Protein AF-A0A1J5PBY4-F1 (afdb_monomer_lite)

Secondary structure (DSSP, 8-state):
-HHHHHHHHHHT--EEEEEEEETHHHHHHTSTT-EEEETTTTEEEE--HHHHHHHHHHHHHHHHHHHHHHHTT-SS-EEEEEEEE-HHHHHHHHS-TTPEEEEE----SSTT-SSPP-EEEEE-SSTTS-EEEEEE---GGGTTHHHHSS--S---B-----TTTTTTEEEEE-BTT-EEEEE-SSTTS-EEEEEE-PPP-TTPPEEEEEETTEEEEEE---EEEEEE-TTS-EEEEETTTTEEEEE---HHHHHHTT--

Radius of gyration: 20.12 Å; chains: 1; bounding box: 54×49×44 Å

Foldseek 3Di:
DLVQLVVCQVVVHEAEAEAEDACVVVVLLPPPPRWDADPVPPGTHRDDNVVVVVVSVVVLVVVVVVVCVSNVPRPHHYYYDYHYDHPLVVCPVVPDLADKDKDFDAFDDKLCPDPATWIWIWGCNPSVDIDTLDIDADDCVVPVRSVQIDTFHWAEWAPDCQLLPHLAWIWTFGFLQAIWIWGCVPVNDIDTPDGDGQDFDPQFAWHWDADPNDTDIHRGWTFHDWYADNVQWIWTQTPRRSGIDIDHDDDPSCVSSVHD

Structure (mmCIF, N/CA/C/O backbone):
data_AF-A0A1J5PBY4-F1
#
_entry.id   AF-A0A1J5PBY4-F1
#
loop_
_atom_site.group_PDB
_atom_site.id
_atom_site.type_symbol
_atom_site.label_atom_id
_atom_site.label_alt_id
_atom_site.label_comp_id
_atom_site.label_asym_id
_atom_site.label_entity_id
_atom_site.label_seq_id
_atom_site.pdbx_PDB_ins_code
_atom_site.Cartn_x
_atom_site.Cartn_y
_atom_site.Cartn_z
_atom_site.occupancy
_atom_site.B_iso_or_equiv
_atom_site.auth_seq_id
_atom_site.auth_comp_id
_atom_site.auth_asym_id
_atom_site.auth_atom_id
_atom_site.pdbx_PDB_model_num
ATOM 1 N N . MET A 1 1 ? 10.923 8.774 3.698 1.00 63.78 1 MET A N 1
ATOM 2 C CA . MET A 1 1 ? 11.568 9.891 4.432 1.00 63.78 1 MET A CA 1
ATOM 3 C C . MET A 1 1 ? 11.407 11.214 3.706 1.00 63.78 1 MET A C 1
ATOM 5 O O . MET A 1 1 ? 10.668 12.028 4.221 1.00 63.78 1 MET A O 1
ATOM 9 N N . GLN A 1 2 ? 11.992 11.422 2.517 1.00 65.94 2 GLN A N 1
ATOM 10 C CA . GLN A 1 2 ? 11.813 12.679 1.761 1.00 65.94 2 GLN A CA 1
ATOM 11 C C . GLN A 1 2 ? 10.331 13.027 1.528 1.00 65.94 2 GLN A C 1
ATOM 13 O O . GLN A 1 2 ? 9.904 14.132 1.815 1.00 65.94 2 GLN A O 1
ATOM 18 N N . LEU A 1 3 ? 9.535 12.030 1.138 1.00 60.16 3 LEU A N 1
ATOM 19 C CA . LEU A 1 3 ? 8.091 12.175 0.948 1.00 60.16 3 LEU A CA 1
ATOM 20 C C . LEU A 1 3 ? 7.331 12.537 2.233 1.00 60.16 3 LEU A C 1
ATOM 22 O O . LEU A 1 3 ? 6.437 13.368 2.194 1.00 60.16 3 LEU A O 1
ATOM 26 N N . ALA A 1 4 ? 7.701 11.944 3.372 1.00 56.38 4 ALA A N 1
ATOM 27 C CA . ALA A 1 4 ? 7.073 12.253 4.660 1.00 56.38 4 ALA A CA 1
ATOM 28 C C . ALA A 1 4 ? 7.372 13.697 5.094 1.00 56.38 4 ALA A C 1
ATOM 30 O O . ALA A 1 4 ? 6.507 14.376 5.630 1.00 56.38 4 ALA A O 1
ATOM 31 N N . VAL A 1 5 ? 8.583 14.180 4.798 1.00 69.88 5 VAL A N 1
ATOM 32 C CA . VAL A 1 5 ? 8.987 15.575 5.010 1.00 69.88 5 VAL A CA 1
ATOM 33 C C . VAL A 1 5 ? 8.206 16.517 4.097 1.00 69.88 5 VAL A C 1
ATOM 35 O O . VAL A 1 5 ? 7.654 17.497 4.572 1.00 69.88 5 VAL A O 1
ATOM 38 N N . GLU A 1 6 ? 8.128 16.225 2.799 1.00 66.94 6 GLU A N 1
ATOM 39 C CA . GLU A 1 6 ? 7.388 17.058 1.840 1.00 66.94 6 GLU A CA 1
ATOM 40 C C . GLU A 1 6 ? 5.891 17.126 2.177 1.00 66.94 6 GLU A C 1
ATOM 42 O O . GLU A 1 6 ? 5.277 18.184 2.057 1.00 66.94 6 GLU A O 1
ATOM 47 N N . LEU A 1 7 ? 5.313 16.022 2.653 1.00 61.66 7 LEU A N 1
ATOM 48 C CA . LEU A 1 7 ? 3.921 15.975 3.091 1.00 61.66 7 LEU A CA 1
ATOM 49 C C . LEU A 1 7 ? 3.697 16.774 4.382 1.00 61.66 7 LEU A C 1
ATOM 51 O O . LEU A 1 7 ? 2.738 17.537 4.460 1.00 61.66 7 LEU A O 1
ATOM 55 N N . ALA A 1 8 ? 4.582 16.631 5.373 1.00 64.62 8 ALA A N 1
ATOM 56 C CA . ALA A 1 8 ? 4.510 17.400 6.614 1.00 64.62 8 ALA A CA 1
ATOM 57 C C . ALA A 1 8 ? 4.639 18.912 6.358 1.00 64.62 8 ALA A C 1
ATOM 59 O O . ALA A 1 8 ? 3.909 19.693 6.964 1.00 64.62 8 ALA A O 1
ATOM 60 N N . ASP A 1 9 ? 5.490 19.322 5.413 1.00 73.94 9 ASP A N 1
ATOM 61 C CA . ASP A 1 9 ? 5.648 20.728 5.020 1.00 73.94 9 ASP A CA 1
ATOM 62 C C . ASP A 1 9 ? 4.388 21.265 4.325 1.00 73.94 9 ASP A C 1
ATOM 64 O O . ASP A 1 9 ? 3.869 22.319 4.695 1.00 73.94 9 ASP A O 1
ATOM 68 N N . LEU A 1 10 ? 3.838 20.496 3.375 1.00 67.75 10 LEU A N 1
ATOM 69 C CA . LEU A 1 10 ? 2.615 20.845 2.646 1.00 67.75 10 LEU A CA 1
ATOM 70 C C . LEU A 1 10 ? 1.393 20.983 3.567 1.00 67.75 10 LEU A C 1
ATOM 72 O O . LEU A 1 10 ? 0.514 21.805 3.309 1.00 67.75 10 LEU A O 1
ATOM 76 N N . LEU A 1 11 ? 1.320 20.158 4.612 1.00 66.56 11 LEU A N 1
ATOM 77 C CA . LEU A 1 11 ? 0.198 20.116 5.551 1.00 66.56 11 LEU A CA 1
ATOM 78 C C . LEU A 1 11 ? 0.433 20.941 6.825 1.00 66.56 11 LEU A C 1
ATOM 80 O O . LEU A 1 11 ? -0.469 21.021 7.655 1.00 66.56 11 LEU A O 1
ATOM 84 N N . HIS A 1 12 ? 1.608 21.560 6.976 1.00 75.81 12 HIS A N 1
ATOM 85 C CA . HIS A 1 12 ? 2.021 22.291 8.177 1.00 75.81 12 HIS A CA 1
ATOM 86 C C . HIS A 1 12 ? 1.923 21.455 9.470 1.00 75.81 12 HIS A C 1
ATOM 88 O O . HIS A 1 12 ? 1.396 21.917 10.482 1.00 75.81 12 HIS A O 1
ATOM 94 N N . LEU A 1 13 ? 2.444 20.224 9.437 1.00 64.38 13 LEU A N 1
ATOM 95 C CA . LEU A 1 13 ? 2.450 19.276 10.560 1.00 64.38 13 LEU A CA 1
ATOM 96 C C . LEU A 1 13 ? 3.861 19.066 11.126 1.00 64.38 13 LEU A C 1
ATOM 98 O O . LEU A 1 13 ? 4.847 19.164 10.395 1.00 64.38 13 LEU A O 1
ATOM 102 N N . ASP A 1 14 ? 3.958 18.727 12.412 1.00 65.81 14 ASP A N 1
ATOM 103 C CA . ASP A 1 14 ? 5.205 18.235 13.008 1.00 65.81 14 ASP A CA 1
ATOM 104 C C . ASP A 1 14 ? 5.491 16.797 12.539 1.00 65.81 14 ASP A C 1
ATOM 106 O O . ASP A 1 14 ? 4.570 15.996 12.365 1.00 65.81 14 ASP A O 1
ATOM 110 N N . LEU A 1 15 ? 6.767 16.446 12.346 1.00 62.31 15 LEU A N 1
ATOM 111 C CA . LEU A 1 15 ? 7.164 15.124 11.847 1.00 62.31 15 LEU A CA 1
ATOM 112 C C . LEU A 1 15 ? 7.877 14.290 12.921 1.00 62.31 15 LEU A C 1
ATOM 114 O O . LEU A 1 15 ? 9.000 14.606 13.317 1.00 62.31 15 LEU A O 1
ATOM 118 N N . LEU A 1 16 ? 7.272 13.170 13.323 1.00 76.06 16 LEU A N 1
ATOM 119 C CA . LEU A 1 16 ? 7.892 12.170 14.196 1.00 76.06 16 LEU A CA 1
ATOM 120 C C . LEU A 1 16 ? 8.447 11.002 13.369 1.00 76.06 16 LEU A C 1
ATOM 122 O O . LEU A 1 16 ? 7.715 10.332 12.647 1.00 76.06 16 LEU A O 1
ATOM 126 N N . GLY A 1 17 ? 9.746 10.741 13.483 1.00 73.81 17 GLY A N 1
ATOM 127 C CA . GLY A 1 17 ? 10.376 9.525 12.982 1.00 73.81 17 GLY A CA 1
ATOM 128 C C . GLY A 1 17 ? 10.534 8.509 14.106 1.00 73.81 17 GLY A C 1
ATOM 129 O O . GLY A 1 17 ? 11.157 8.817 15.116 1.00 73.81 17 GLY A O 1
ATOM 130 N N . LEU A 1 18 ? 10.015 7.297 13.925 1.00 73.94 18 LEU A N 1
ATOM 131 C CA . LEU A 1 18 ? 10.150 6.215 14.899 1.00 73.94 18 LEU A CA 1
ATOM 132 C C . LEU A 1 18 ? 10.978 5.073 14.305 1.00 73.94 18 LEU A C 1
ATOM 134 O O . LEU A 1 18 ? 10.654 4.554 13.237 1.00 73.94 18 LEU A O 1
ATOM 138 N N . PHE A 1 19 ? 12.040 4.669 14.999 1.00 74.56 19 PHE A N 1
ATOM 139 C CA . PHE A 1 19 ? 12.781 3.446 14.700 1.00 74.56 19 PHE A CA 1
ATOM 140 C C . PHE A 1 19 ? 12.508 2.409 15.785 1.00 74.56 19 PHE A C 1
ATOM 142 O O . PHE A 1 19 ? 12.820 2.627 16.956 1.00 74.56 19 PHE A O 1
ATOM 149 N N . LEU A 1 20 ? 11.917 1.286 15.384 1.00 70.94 20 LEU A N 1
ATOM 150 C CA . LEU A 1 20 ? 11.592 0.177 16.271 1.00 70.94 20 LEU A CA 1
ATOM 151 C C . LEU A 1 20 ? 12.697 -0.879 16.197 1.00 70.94 20 LEU A C 1
ATOM 153 O O . LEU A 1 20 ? 12.907 -1.500 15.157 1.00 70.94 20 LEU A O 1
ATOM 157 N N . GLU A 1 21 ? 13.405 -1.076 17.307 1.00 71.69 21 GLU A N 1
ATOM 158 C CA . GLU A 1 21 ? 14.335 -2.194 17.477 1.00 71.69 21 GLU A CA 1
ATOM 159 C C . GLU A 1 21 ? 13.537 -3.412 17.958 1.00 71.69 21 GLU A C 1
ATOM 161 O O . GLU A 1 21 ? 13.163 -3.491 19.134 1.00 71.69 21 GLU A O 1
ATOM 166 N N . ASP A 1 22 ? 13.257 -4.345 17.044 1.00 66.69 22 ASP A N 1
ATOM 167 C CA . ASP A 1 22 ? 12.561 -5.591 17.370 1.00 66.69 22 ASP A CA 1
ATOM 168 C C . ASP A 1 22 ? 13.463 -6.515 18.196 1.00 66.69 22 ASP A C 1
ATOM 170 O O . ASP A 1 22 ? 14.446 -7.081 17.707 1.00 66.69 22 ASP A O 1
ATOM 174 N N . THR A 1 23 ? 13.107 -6.710 19.466 1.00 68.56 23 THR A N 1
ATOM 175 C CA . THR A 1 23 ? 13.854 -7.626 20.333 1.00 68.56 23 THR A CA 1
ATOM 176 C C . THR A 1 23 ? 13.610 -9.095 20.003 1.00 68.56 23 THR A C 1
ATOM 178 O O . THR A 1 23 ? 14.365 -9.925 20.497 1.00 68.56 23 THR A O 1
ATOM 181 N N . SER A 1 24 ? 12.645 -9.445 19.141 1.00 67.00 24 SER A N 1
ATOM 182 C CA . SER A 1 24 ? 12.381 -10.845 18.767 1.00 67.00 24 SER A CA 1
ATOM 183 C C . SER A 1 24 ? 13.602 -11.509 18.128 1.00 67.00 24 SER A C 1
ATOM 185 O O . SER A 1 24 ? 13.823 -12.704 18.312 1.00 67.00 24 SER A O 1
ATOM 187 N N . LEU A 1 25 ? 14.446 -10.745 17.421 1.00 66.56 25 LEU A N 1
ATOM 188 C CA . LEU A 1 25 ? 15.695 -11.269 16.862 1.00 66.56 25 LEU A CA 1
ATOM 189 C C . LEU A 1 25 ? 16.750 -11.548 17.946 1.00 66.56 25 LEU A C 1
ATOM 191 O O . LEU A 1 25 ? 17.500 -12.517 17.841 1.00 66.56 25 LEU A O 1
ATOM 195 N N . ARG A 1 26 ? 16.782 -10.734 19.012 1.00 67.44 26 ARG A N 1
ATOM 196 C CA . ARG A 1 26 ? 17.589 -11.011 20.212 1.00 67.44 26 ARG A CA 1
ATOM 197 C C . ARG A 1 26 ? 17.055 -12.222 20.971 1.00 67.44 26 ARG A C 1
ATOM 199 O O . ARG A 1 26 ? 17.842 -13.068 21.381 1.00 67.44 26 ARG A O 1
ATOM 206 N N . ASP A 1 27 ? 15.739 -12.335 21.113 1.00 68.81 27 ASP A N 1
ATOM 207 C CA . ASP A 1 27 ? 15.105 -13.484 21.760 1.00 68.81 27 ASP A CA 1
ATOM 208 C C . ASP A 1 27 ? 15.412 -14.766 20.975 1.00 68.81 27 ASP A C 1
ATOM 210 O O . ASP A 1 27 ? 15.857 -15.753 21.557 1.00 68.81 27 ASP A O 1
ATOM 214 N N . LEU A 1 28 ? 15.309 -14.731 19.642 1.00 64.12 28 LEU A N 1
ATOM 215 C CA . LEU A 1 28 ? 15.706 -15.823 18.753 1.00 64.12 28 LEU A CA 1
ATOM 216 C C . LEU A 1 28 ? 17.193 -16.173 18.902 1.00 64.12 28 LEU A C 1
ATOM 218 O O . LEU A 1 28 ? 17.540 -17.350 18.941 1.00 64.12 28 LEU A O 1
ATOM 222 N N . ALA A 1 29 ? 18.072 -15.177 18.998 1.00 64.94 29 ALA A N 1
ATOM 223 C CA . ALA A 1 29 ? 19.507 -15.371 19.200 1.00 64.94 29 ALA A CA 1
ATOM 224 C C . ALA A 1 29 ? 19.860 -15.931 20.592 1.00 64.94 29 ALA A C 1
ATOM 226 O O . ALA A 1 29 ? 20.882 -16.595 20.742 1.00 64.94 29 ALA A O 1
ATOM 227 N N . SER A 1 30 ? 18.999 -15.732 21.595 1.00 65.56 30 SER A N 1
ATOM 228 C CA . SER A 1 30 ? 19.157 -16.319 22.934 1.00 65.56 30 SER A CA 1
ATOM 229 C C . SER A 1 30 ? 18.828 -17.820 22.996 1.00 65.56 30 SER A C 1
ATOM 231 O O . SER A 1 30 ? 19.165 -18.494 23.973 1.00 65.56 30 SER A O 1
ATOM 233 N N . ILE A 1 31 ? 18.194 -18.373 21.954 1.00 72.69 31 ILE A N 1
ATOM 234 C CA . ILE A 1 31 ? 17.843 -19.793 21.885 1.00 72.69 31 ILE A CA 1
ATOM 235 C C . ILE A 1 31 ? 19.103 -20.616 21.544 1.00 72.69 31 ILE A C 1
ATOM 237 O O . ILE A 1 31 ? 19.690 -20.401 20.482 1.00 72.69 31 ILE A O 1
ATOM 241 N N . PRO A 1 32 ? 19.491 -21.628 22.354 1.00 59.91 32 PRO A N 1
ATOM 242 C CA . PRO A 1 32 ? 20.783 -22.325 22.232 1.00 59.91 32 PRO A CA 1
ATOM 243 C C . PRO A 1 32 ? 21.089 -22.983 20.875 1.00 59.91 32 PRO A C 1
ATOM 245 O O . PRO A 1 32 ? 22.240 -23.299 20.581 1.00 59.91 32 PRO A O 1
ATOM 248 N N . PHE A 1 33 ? 20.065 -23.245 20.063 1.00 71.25 33 PHE A N 1
ATOM 249 C CA . PHE A 1 33 ? 20.184 -23.894 18.754 1.00 71.25 33 PHE A CA 1
ATOM 250 C C . PHE A 1 33 ? 19.904 -22.956 17.573 1.00 71.25 33 PHE A C 1
ATOM 252 O O . PHE A 1 33 ? 19.964 -23.404 16.428 1.00 71.25 33 PHE A O 1
ATOM 259 N N . SER A 1 34 ? 19.617 -21.676 17.822 1.00 71.00 34 SER A N 1
ATOM 260 C CA . SER A 1 34 ? 19.412 -20.700 16.756 1.00 71.00 34 SER A CA 1
ATOM 261 C C . SER A 1 34 ? 20.729 -20.365 16.061 1.00 71.00 34 SER A C 1
ATOM 263 O O . SER A 1 34 ? 21.757 -20.131 16.704 1.00 71.00 34 SER A O 1
ATOM 265 N N . ARG A 1 35 ? 20.713 -20.390 14.727 1.00 71.00 35 ARG A N 1
ATOM 266 C CA . ARG A 1 35 ? 21.886 -20.144 13.889 1.00 71.00 35 ARG A CA 1
ATOM 267 C C . ARG A 1 35 ? 21.501 -19.338 12.661 1.00 71.00 35 ARG A C 1
ATOM 269 O O . ARG A 1 35 ? 20.471 -19.592 12.044 1.00 71.00 35 ARG A O 1
ATOM 276 N N . GLU A 1 36 ? 22.362 -18.410 12.276 1.00 70.50 36 GLU A N 1
ATOM 277 C CA . GLU A 1 36 ? 22.270 -17.701 11.003 1.00 70.50 36 GLU A CA 1
ATOM 278 C C . GLU A 1 36 ? 23.042 -18.468 9.922 1.00 70.50 36 GLU A C 1
ATOM 280 O O . GLU A 1 36 ? 24.120 -19.009 10.174 1.00 70.50 36 GLU A O 1
ATOM 285 N N . PHE A 1 37 ? 22.515 -18.521 8.700 1.00 63.97 37 PHE A N 1
ATOM 286 C CA . PHE A 1 37 ? 23.246 -19.072 7.560 1.00 63.97 37 PHE A CA 1
ATOM 287 C C . PHE A 1 37 ? 23.857 -17.937 6.740 1.00 63.97 37 PHE A C 1
ATOM 289 O O . PHE A 1 37 ? 23.139 -17.149 6.125 1.00 63.97 37 PHE A O 1
ATOM 296 N N . ARG A 1 38 ? 25.190 -17.864 6.695 1.00 67.19 38 ARG A N 1
ATOM 297 C CA . ARG A 1 38 ? 25.913 -16.856 5.908 1.00 67.19 38 ARG A CA 1
ATOM 298 C C . ARG A 1 38 ? 26.427 -17.483 4.618 1.00 67.19 38 ARG A C 1
ATOM 300 O O . ARG A 1 38 ? 27.442 -18.182 4.622 1.00 67.19 38 ARG A O 1
ATOM 307 N N . SER A 1 39 ? 25.752 -17.189 3.505 1.00 47.66 39 SER A N 1
ATOM 308 C CA . SER A 1 39 ? 26.075 -17.735 2.175 1.00 47.66 39 SER A CA 1
ATOM 309 C C . SER A 1 39 ? 27.497 -17.403 1.704 1.00 47.66 39 SER A C 1
ATOM 311 O O . SER A 1 39 ? 28.133 -18.221 1.049 1.00 47.66 39 SER A O 1
ATOM 313 N N . LEU A 1 40 ? 28.022 -16.236 2.086 1.00 64.44 40 LEU A N 1
ATOM 314 C CA . LEU A 1 40 ? 29.378 -15.781 1.750 1.00 64.44 40 LEU A CA 1
ATOM 315 C C . LEU A 1 40 ? 30.416 -16.076 2.849 1.00 64.44 40 LEU A C 1
ATOM 317 O O . LEU A 1 40 ? 31.605 -15.860 2.639 1.00 64.44 40 LEU A O 1
ATOM 321 N N . GLY A 1 41 ? 29.976 -16.557 4.017 1.00 58.16 41 GLY A N 1
ATOM 322 C CA . GLY A 1 41 ? 30.792 -16.716 5.228 1.00 58.16 41 GLY A CA 1
ATOM 323 C C . GLY A 1 41 ? 30.999 -18.165 5.674 1.00 58.16 41 GLY A C 1
ATOM 324 O O . GLY A 1 41 ? 31.413 -18.392 6.806 1.00 58.16 41 GLY A O 1
ATOM 325 N N . GLY A 1 42 ? 30.682 -19.150 4.830 1.00 55.22 42 GLY A N 1
ATOM 326 C CA . GLY A 1 42 ? 31.030 -20.552 5.084 1.00 55.22 42 GLY A CA 1
ATOM 327 C C . GLY A 1 42 ? 30.052 -21.355 5.949 1.00 55.22 42 GLY A C 1
ATOM 328 O O . GLY A 1 42 ? 30.475 -22.332 6.560 1.00 55.22 42 GLY A O 1
ATOM 329 N N . GLY A 1 43 ? 28.760 -21.003 5.988 1.00 71.12 43 GLY A N 1
ATOM 330 C CA . GLY A 1 43 ? 27.717 -21.883 6.539 1.00 71.12 43 GLY A CA 1
ATOM 331 C C . GLY A 1 43 ? 26.975 -21.333 7.758 1.00 71.12 43 GLY A C 1
ATOM 332 O O . GLY A 1 43 ? 26.687 -20.140 7.823 1.00 71.12 43 GLY A O 1
ATOM 333 N N . TRP A 1 44 ? 26.598 -22.226 8.679 1.00 64.88 44 TRP A N 1
ATOM 334 C CA . TRP A 1 44 ? 25.803 -21.914 9.872 1.00 64.88 44 TRP A CA 1
ATOM 335 C C . TRP A 1 44 ? 26.663 -21.337 11.001 1.00 64.88 44 TRP A C 1
ATOM 337 O O . TRP A 1 44 ? 27.580 -22.002 11.481 1.00 64.88 44 TRP A O 1
ATOM 347 N N . HIS A 1 45 ? 26.305 -20.154 11.490 1.00 74.12 45 HIS A N 1
ATOM 348 C CA . HIS A 1 45 ? 26.969 -19.450 12.590 1.00 74.12 45 HIS A CA 1
ATOM 349 C C . HIS A 1 45 ? 26.000 -19.225 13.746 1.00 74.12 45 HIS A C 1
ATOM 351 O O . HIS A 1 45 ? 24.791 -19.162 13.548 1.00 74.12 45 HIS A O 1
ATOM 357 N N . THR A 1 46 ? 26.514 -19.134 14.968 1.00 72.44 46 THR A N 1
ATOM 358 C CA . THR A 1 46 ? 25.714 -18.668 16.109 1.00 72.44 46 THR A CA 1
ATOM 359 C C . THR A 1 46 ? 25.438 -17.181 15.952 1.00 72.44 46 THR A C 1
ATOM 361 O O . THR A 1 46 ? 26.334 -16.440 15.554 1.00 72.44 46 THR A O 1
ATOM 364 N N . ILE A 1 47 ? 24.224 -16.749 16.281 1.00 75.25 47 ILE A N 1
ATOM 365 C CA . ILE A 1 47 ? 23.877 -15.330 16.239 1.00 75.25 47 ILE A CA 1
ATOM 366 C C . ILE A 1 47 ? 24.560 -14.643 17.428 1.00 75.25 47 ILE A C 1
ATOM 368 O O . ILE A 1 47 ? 24.250 -14.940 18.580 1.00 75.25 47 ILE A O 1
ATOM 372 N N . ASP A 1 48 ? 25.517 -13.762 17.147 1.00 78.12 48 ASP A N 1
ATOM 373 C CA . ASP A 1 48 ? 26.218 -12.981 18.166 1.00 78.12 48 ASP A CA 1
ATOM 374 C C . ASP A 1 48 ? 25.334 -11.808 18.613 1.00 78.12 48 ASP A C 1
ATOM 376 O O . ASP A 1 48 ? 25.038 -10.896 17.839 1.00 78.12 48 ASP A O 1
ATOM 380 N N . LEU A 1 49 ? 24.884 -11.859 19.868 1.00 72.25 49 LEU A N 1
ATOM 381 C CA . LEU A 1 49 ? 23.987 -10.867 20.457 1.00 72.25 49 LEU A CA 1
ATOM 382 C C . LEU A 1 49 ? 24.621 -9.480 20.585 1.00 72.25 49 LEU A C 1
ATOM 384 O O . LEU A 1 49 ? 23.912 -8.480 20.433 1.00 72.25 49 LEU A O 1
ATOM 388 N N . ASP A 1 50 ? 25.922 -9.405 20.854 1.00 77.81 50 ASP A N 1
ATOM 389 C CA . ASP A 1 50 ? 26.625 -8.135 21.026 1.00 77.81 50 ASP A CA 1
ATOM 390 C C . ASP A 1 50 ? 26.822 -7.469 19.664 1.00 77.81 50 ASP A C 1
ATOM 392 O O . ASP A 1 50 ? 26.521 -6.282 19.501 1.00 77.81 50 ASP A O 1
ATOM 396 N N . GLN A 1 51 ? 27.217 -8.253 18.656 1.00 79.19 51 GLN A N 1
ATOM 397 C CA . GLN A 1 51 ? 27.320 -7.771 17.280 1.00 79.19 51 GLN A CA 1
ATOM 398 C C . GLN A 1 51 ? 25.957 -7.337 16.734 1.00 79.19 51 GLN A C 1
ATOM 400 O O . GLN A 1 51 ? 25.836 -6.247 16.179 1.00 79.19 51 GLN A O 1
ATOM 405 N N . LEU A 1 52 ? 24.912 -8.141 16.943 1.00 76.69 52 LEU A N 1
ATOM 406 C CA . LEU A 1 52 ? 23.559 -7.819 16.498 1.00 76.69 52 LEU A CA 1
ATOM 407 C C . LEU A 1 52 ? 23.048 -6.514 17.127 1.00 76.69 52 LEU A C 1
ATOM 409 O O . LEU A 1 52 ? 22.467 -5.667 16.452 1.00 76.69 52 LEU A O 1
ATOM 413 N N . SER A 1 53 ? 23.289 -6.339 18.427 1.00 76.50 53 SER A N 1
ATOM 414 C CA . SER A 1 53 ? 22.935 -5.117 19.154 1.00 76.50 53 SER A CA 1
ATOM 415 C C . SER A 1 53 ? 23.667 -3.898 18.603 1.00 76.50 53 SER A C 1
ATOM 417 O O . SER A 1 53 ? 23.063 -2.843 18.410 1.00 76.50 53 SER A O 1
ATOM 419 N N . HIS A 1 54 ? 24.959 -4.051 18.316 1.00 81.12 54 HIS A N 1
ATOM 420 C CA . HIS A 1 54 ? 25.766 -3.002 17.711 1.00 81.12 54 HIS A CA 1
ATOM 421 C C . HIS A 1 54 ? 25.262 -2.625 16.311 1.00 81.12 54 HIS A C 1
ATOM 423 O O . HIS A 1 54 ? 25.142 -1.439 15.994 1.00 81.12 54 HIS A O 1
ATOM 429 N N . ASP A 1 55 ? 24.901 -3.617 15.498 1.00 81.06 55 ASP A N 1
ATOM 430 C CA . ASP A 1 55 ? 24.378 -3.414 14.148 1.00 81.06 55 ASP A CA 1
ATOM 431 C C . ASP A 1 55 ? 23.033 -2.672 14.169 1.00 81.06 55 ASP A C 1
ATOM 433 O O . ASP A 1 55 ? 22.831 -1.745 13.379 1.00 81.06 55 ASP A O 1
ATOM 437 N N . PHE A 1 56 ? 22.143 -2.999 15.114 1.00 77.38 56 PHE A N 1
ATOM 438 C CA . PHE A 1 56 ? 20.895 -2.257 15.317 1.00 77.38 56 PHE A CA 1
ATOM 439 C C . PHE A 1 56 ? 21.137 -0.801 15.720 1.00 77.38 56 PHE A C 1
ATOM 441 O O . PHE A 1 56 ? 20.500 0.099 15.171 1.00 77.38 56 PHE A O 1
ATOM 448 N N . GLU A 1 57 ? 22.084 -0.530 16.622 1.00 81.81 57 GLU A N 1
ATOM 449 C CA . GLU A 1 57 ? 22.428 0.845 17.000 1.00 81.81 57 GLU A CA 1
ATOM 450 C C . GLU A 1 57 ? 23.025 1.640 15.833 1.00 81.81 57 GLU A C 1
ATOM 452 O O . GLU A 1 57 ? 22.691 2.814 15.631 1.00 81.81 57 GLU A O 1
ATOM 457 N N . LEU A 1 58 ? 23.886 1.011 15.030 1.00 84.94 58 LEU A N 1
ATOM 458 C CA . LEU A 1 58 ? 24.434 1.620 13.821 1.00 84.94 58 LEU A CA 1
ATOM 459 C C . LEU A 1 58 ? 23.343 1.899 12.783 1.00 84.94 58 LEU A C 1
ATOM 461 O O . LEU A 1 58 ? 23.353 2.971 12.166 1.00 84.94 58 LEU A O 1
ATOM 465 N N . ALA A 1 59 ? 22.394 0.976 12.610 1.00 82.00 59 ALA A N 1
ATOM 466 C CA . ALA A 1 59 ? 21.248 1.143 11.725 1.00 82.00 59 ALA A CA 1
ATOM 467 C C . ALA A 1 59 ? 20.351 2.300 12.187 1.00 82.00 59 ALA A C 1
ATOM 469 O O . ALA A 1 59 ? 20.070 3.198 11.387 1.00 82.00 59 ALA A O 1
ATOM 470 N N . ALA A 1 60 ? 19.997 2.343 13.477 1.00 80.44 60 ALA A N 1
ATOM 471 C CA . ALA A 1 60 ? 19.204 3.410 14.081 1.00 80.44 60 ALA A CA 1
ATOM 472 C C . ALA A 1 60 ? 19.858 4.782 13.861 1.00 80.44 60 ALA A C 1
ATOM 474 O O . ALA A 1 60 ? 19.245 5.672 13.277 1.00 80.44 60 ALA A O 1
ATOM 475 N N . ARG A 1 61 ? 21.148 4.931 14.202 1.00 85.88 61 ARG A N 1
ATOM 476 C CA . ARG A 1 61 ? 21.914 6.175 13.966 1.00 85.88 61 ARG A CA 1
ATOM 477 C C . ARG A 1 61 ? 22.053 6.516 12.483 1.00 85.88 61 ARG A C 1
ATOM 479 O O . ARG A 1 61 ? 22.169 7.681 12.096 1.00 85.88 61 ARG A O 1
ATOM 486 N N . GLY A 1 62 ? 22.137 5.506 11.621 1.00 85.19 62 GLY A N 1
ATOM 487 C CA . GLY A 1 62 ? 22.162 5.682 10.172 1.00 85.19 62 GLY A CA 1
ATOM 488 C C . GLY A 1 62 ? 20.855 6.277 9.650 1.00 85.19 62 GLY A C 1
ATOM 489 O O . GLY A 1 62 ? 20.882 7.212 8.847 1.00 85.19 62 GLY A O 1
ATOM 490 N N . ILE A 1 63 ? 19.726 5.757 10.127 1.00 83.62 63 ILE A N 1
ATOM 491 C CA . ILE A 1 63 ? 18.380 6.208 9.766 1.00 83.62 63 ILE A CA 1
ATOM 492 C C . ILE A 1 63 ? 18.090 7.578 10.374 1.00 83.62 63 ILE A C 1
ATOM 494 O O . ILE A 1 63 ? 17.663 8.465 9.642 1.00 83.62 63 ILE A O 1
ATOM 498 N N . GLU A 1 64 ? 18.424 7.805 11.641 1.00 86.38 64 GLU A N 1
ATOM 499 C CA . GLU A 1 64 ? 18.295 9.105 12.305 1.00 86.38 64 GLU A CA 1
ATOM 500 C C . GLU A 1 64 ? 19.021 10.207 11.522 1.00 86.38 64 GLU A C 1
ATOM 502 O O . GLU A 1 64 ? 18.437 11.236 11.188 1.00 86.38 64 GLU A O 1
ATOM 507 N N . ARG A 1 65 ? 20.277 9.977 11.115 1.00 88.25 65 ARG A N 1
ATOM 508 C CA . ARG A 1 65 ? 21.027 10.953 10.305 1.00 88.25 65 ARG A CA 1
ATOM 509 C C . ARG A 1 65 ? 20.347 11.251 8.974 1.00 88.25 65 ARG A C 1
ATOM 511 O O . ARG A 1 65 ? 20.305 12.407 8.549 1.00 88.25 65 ARG A O 1
ATOM 518 N N . LYS A 1 66 ? 19.810 10.226 8.306 1.00 83.31 66 LYS A N 1
ATOM 519 C CA . LYS A 1 66 ? 19.029 10.411 7.075 1.00 83.31 66 LYS A CA 1
ATOM 520 C C . LYS A 1 66 ? 17.738 11.187 7.354 1.00 83.31 66 LYS A C 1
ATOM 522 O O . LYS A 1 66 ? 17.353 12.004 6.522 1.00 83.31 66 LYS A O 1
ATOM 527 N N . PHE A 1 67 ? 17.111 10.969 8.512 1.00 82.25 67 PHE A N 1
ATOM 528 C CA . PHE A 1 67 ? 15.858 11.603 8.930 1.00 82.25 67 PHE A CA 1
ATOM 529 C C . PHE A 1 67 ? 16.073 13.077 9.156 1.00 82.25 67 PHE A C 1
ATOM 531 O O . PHE A 1 67 ? 15.483 13.882 8.448 1.00 82.25 67 PHE A O 1
ATOM 538 N N . VAL A 1 68 ? 17.019 13.420 10.022 1.00 88.12 68 VAL A N 1
ATOM 539 C CA . VAL A 1 68 ? 17.395 14.802 10.304 1.00 88.12 68 VAL A CA 1
ATOM 540 C C . VAL A 1 68 ? 17.832 15.517 9.024 1.00 88.12 68 VAL A C 1
ATOM 542 O O . VAL A 1 68 ? 17.418 16.643 8.769 1.00 88.12 68 VAL A O 1
ATOM 545 N N . SER A 1 69 ? 18.623 14.870 8.160 1.00 88.19 69 SER A N 1
ATOM 546 C CA . SER A 1 69 ? 19.060 15.489 6.901 1.00 88.19 69 SER A CA 1
ATOM 547 C C . SER A 1 69 ? 17.900 15.822 5.956 1.00 88.19 69 SER A C 1
ATOM 549 O O . SER A 1 69 ? 17.963 16.843 5.267 1.00 88.19 69 SER A O 1
ATOM 551 N N . ALA A 1 70 ? 16.866 14.978 5.920 1.00 82.94 70 ALA A N 1
ATOM 552 C CA . ALA A 1 70 ? 15.658 15.226 5.142 1.00 82.94 70 ALA A CA 1
ATOM 553 C C . ALA A 1 70 ? 14.759 16.273 5.824 1.00 82.94 70 ALA A C 1
ATOM 555 O O . ALA A 1 70 ? 14.338 17.223 5.174 1.00 82.94 70 ALA A O 1
ATOM 556 N N . ALA A 1 71 ? 14.529 16.140 7.132 1.00 83.31 71 ALA A N 1
ATOM 557 C CA . ALA A 1 71 ? 13.574 16.925 7.912 1.00 83.31 71 ALA A CA 1
ATOM 558 C C . ALA A 1 71 ? 14.057 18.338 8.270 1.00 83.31 71 ALA A C 1
ATOM 560 O O . ALA A 1 71 ? 13.234 19.209 8.509 1.00 83.31 71 ALA A O 1
ATOM 561 N N . LYS A 1 72 ? 15.368 18.626 8.235 1.00 88.44 72 LYS A N 1
ATOM 562 C CA . LYS A 1 72 ? 15.937 19.942 8.614 1.00 88.44 72 LYS A CA 1
ATOM 563 C C . LYS A 1 72 ? 15.394 21.155 7.846 1.00 88.44 72 LYS A C 1
ATOM 565 O O . LYS A 1 72 ? 15.739 22.280 8.190 1.00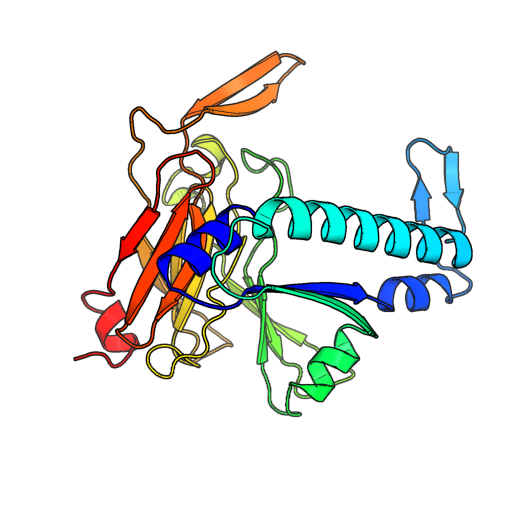 88.44 72 LYS A O 1
ATOM 570 N N . ARG A 1 73 ? 14.682 20.930 6.737 1.00 83.19 73 ARG A N 1
ATOM 571 C CA . ARG A 1 73 ? 14.082 21.982 5.904 1.00 83.19 73 ARG A CA 1
ATOM 572 C C . ARG A 1 73 ? 12.618 22.262 6.250 1.00 83.19 73 ARG A C 1
ATOM 574 O O . ARG A 1 73 ? 12.082 23.214 5.698 1.00 83.19 73 ARG A O 1
ATOM 581 N N . LEU A 1 74 ? 12.003 21.462 7.122 1.00 80.38 74 LEU A N 1
ATOM 582 C CA . LEU A 1 74 ? 10.655 21.708 7.624 1.00 80.38 74 LEU A CA 1
ATOM 583 C C . LEU A 1 74 ? 10.619 23.015 8.411 1.00 80.38 74 LEU A C 1
ATOM 585 O O . LEU A 1 74 ? 11.518 23.303 9.201 1.00 80.38 74 LEU A O 1
ATOM 589 N N . LEU A 1 75 ? 9.566 23.796 8.180 1.00 80.25 75 LEU A N 1
ATOM 590 C CA . LEU A 1 75 ? 9.273 24.997 8.963 1.00 80.25 75 LEU A CA 1
ATOM 591 C C . LEU A 1 75 ? 8.623 24.660 10.317 1.00 80.25 75 LEU A C 1
ATOM 593 O O . LEU A 1 75 ? 8.640 25.486 11.228 1.00 80.25 75 LEU A O 1
ATOM 597 N N . THR A 1 76 ? 8.061 23.457 10.436 1.00 78.81 76 THR A N 1
ATOM 598 C CA . THR A 1 76 ? 7.474 22.867 11.645 1.00 78.81 76 THR A CA 1
ATOM 599 C C . THR A 1 76 ? 8.508 22.071 12.453 1.00 78.81 76 THR A C 1
ATOM 601 O O . THR A 1 76 ? 9.674 21.947 12.067 1.00 78.81 76 THR A O 1
ATOM 604 N N . GLY A 1 77 ? 8.110 21.557 13.617 1.00 81.75 77 GLY A N 1
ATOM 605 C CA . GLY A 1 77 ? 8.957 20.728 14.465 1.00 81.75 77 GLY A CA 1
ATOM 606 C C . GLY A 1 77 ? 9.182 19.331 13.886 1.00 81.75 77 GLY A C 1
ATOM 607 O O . GLY A 1 77 ? 8.378 18.794 13.125 1.00 81.75 77 GLY A O 1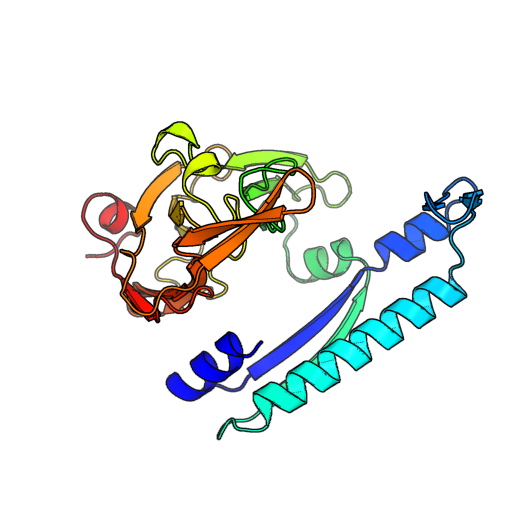
ATOM 608 N N . TYR A 1 78 ? 10.292 18.705 14.271 1.00 82.94 78 TYR A N 1
ATOM 609 C CA . TYR A 1 78 ? 10.519 17.288 14.011 1.00 82.94 78 TYR A CA 1
ATOM 610 C C . TYR A 1 78 ? 11.204 16.620 15.197 1.00 82.94 78 TYR A C 1
ATOM 612 O O . TYR A 1 78 ? 11.990 17.241 15.916 1.00 82.94 78 TYR A O 1
ATOM 620 N N . GLN A 1 79 ? 10.927 15.335 15.375 1.00 84.50 79 GLN A N 1
ATOM 621 C CA . GLN A 1 79 ? 11.498 14.514 16.432 1.00 84.50 79 GLN A CA 1
ATOM 622 C C . GLN A 1 79 ? 11.855 13.136 15.879 1.00 84.50 79 GLN A C 1
ATOM 624 O O . GLN A 1 79 ? 11.208 12.642 14.959 1.00 84.50 79 GLN A O 1
ATOM 629 N N . PHE A 1 80 ? 12.898 12.518 16.428 1.00 82.00 80 PHE A N 1
ATOM 630 C CA . PHE A 1 80 ? 13.239 11.132 16.142 1.00 82.00 80 PHE A CA 1
ATOM 631 C C . PHE A 1 80 ? 13.320 10.349 17.446 1.00 82.00 80 PHE A C 1
ATOM 633 O O . PHE A 1 80 ? 13.983 10.781 18.389 1.00 82.00 80 PHE A O 1
ATOM 640 N N . GLU A 1 81 ? 12.653 9.205 17.495 1.00 80.44 81 GLU A N 1
ATOM 641 C CA . GLU A 1 81 ? 12.634 8.322 18.651 1.00 80.44 81 GLU A CA 1
ATOM 642 C C . GLU A 1 81 ? 13.086 6.918 18.263 1.00 80.44 81 GLU A C 1
ATOM 644 O O . GLU A 1 81 ? 12.748 6.390 17.201 1.00 80.44 81 GLU A O 1
ATOM 649 N N . VAL A 1 82 ? 13.853 6.300 19.159 1.00 76.12 82 VAL A N 1
ATOM 650 C CA . VAL A 1 82 ? 14.185 4.879 19.084 1.00 76.12 82 VAL A CA 1
ATOM 651 C C . VAL A 1 82 ? 13.391 4.175 20.168 1.00 76.12 82 VAL A C 1
ATOM 653 O O . VAL A 1 82 ? 13.654 4.361 21.357 1.00 76.12 82 VAL A O 1
ATOM 656 N N . ALA A 1 83 ? 12.427 3.361 19.756 1.00 71.31 83 ALA A N 1
ATOM 657 C CA . ALA A 1 83 ? 11.667 2.515 20.658 1.00 71.31 83 ALA A CA 1
ATOM 658 C C . ALA A 1 83 ? 12.238 1.093 20.622 1.00 71.31 83 ALA A C 1
ATOM 660 O O . ALA A 1 83 ? 12.492 0.528 19.559 1.00 71.31 83 ALA A O 1
ATOM 661 N N . ARG A 1 84 ? 12.463 0.519 21.807 1.00 70.62 84 ARG A N 1
ATOM 662 C CA . ARG A 1 84 ? 13.017 -0.828 21.992 1.00 70.62 84 ARG A CA 1
ATOM 663 C C . ARG A 1 84 ? 11.986 -1.707 22.677 1.00 70.62 84 ARG A C 1
ATOM 665 O O . ARG A 1 84 ? 11.526 -1.371 23.768 1.00 70.62 84 ARG A O 1
ATOM 672 N N . GLY A 1 85 ? 11.675 -2.851 22.087 1.00 63.00 85 GLY A N 1
ATOM 673 C CA . GLY A 1 85 ? 10.807 -3.832 22.724 1.00 63.00 85 GLY A CA 1
ATOM 674 C C . GLY A 1 85 ? 10.400 -4.958 21.782 1.00 63.00 85 GLY A C 1
ATOM 675 O O . GLY A 1 85 ? 10.585 -4.839 20.571 1.00 63.00 85 GLY A O 1
ATOM 676 N N . PRO A 1 86 ? 9.828 -6.047 22.321 1.00 58.38 86 PRO A N 1
ATOM 677 C CA . PRO A 1 86 ? 9.212 -7.062 21.484 1.00 58.38 86 PRO A CA 1
ATOM 678 C C . PRO A 1 86 ? 8.100 -6.387 20.692 1.00 58.38 86 PRO A C 1
ATOM 680 O O . PRO A 1 86 ? 7.269 -5.706 21.300 1.00 58.38 86 PRO A O 1
ATOM 683 N N . MET A 1 87 ? 8.044 -6.591 19.373 1.00 56.22 87 MET A N 1
ATOM 684 C CA . MET A 1 87 ? 6.928 -6.090 18.558 1.00 56.22 87 MET A CA 1
ATOM 685 C C . MET A 1 87 ? 5.587 -6.461 19.202 1.00 56.22 87 MET A C 1
ATOM 687 O O . MET A 1 87 ? 4.722 -5.607 19.373 1.00 56.22 87 MET A O 1
ATOM 691 N N . ALA A 1 88 ? 5.484 -7.696 19.704 1.00 49.28 88 ALA A N 1
ATOM 692 C CA . ALA A 1 88 ? 4.342 -8.191 20.464 1.00 49.28 88 ALA A CA 1
ATOM 693 C C . ALA A 1 88 ? 3.977 -7.327 21.684 1.00 49.28 88 ALA A C 1
ATOM 695 O O . ALA A 1 88 ? 2.800 -7.120 21.921 1.00 49.28 88 ALA A O 1
ATOM 696 N N . LYS A 1 89 ? 4.951 -6.781 22.427 1.00 48.25 89 LYS A N 1
ATOM 697 C CA . LYS A 1 89 ? 4.714 -5.961 23.630 1.00 48.25 89 LYS A CA 1
ATOM 698 C C . LYS A 1 89 ? 4.261 -4.540 23.290 1.00 48.25 89 LYS A C 1
ATOM 700 O O . LYS A 1 89 ? 3.449 -3.958 24.006 1.00 48.25 89 LYS A O 1
ATOM 705 N N . THR A 1 90 ? 4.768 -3.979 22.193 1.00 49.66 90 THR A N 1
ATOM 706 C CA . THR A 1 90 ? 4.295 -2.695 21.654 1.00 49.66 90 THR A CA 1
ATOM 707 C C . THR A 1 90 ? 2.878 -2.842 21.105 1.00 49.66 90 THR A C 1
ATOM 709 O O . THR A 1 90 ? 2.021 -2.021 21.424 1.00 49.66 90 THR A O 1
ATOM 712 N N . PHE A 1 91 ? 2.603 -3.936 20.382 1.00 49.62 91 PHE A N 1
ATOM 713 C CA . PHE A 1 91 ? 1.244 -4.305 19.995 1.00 49.62 91 PHE A CA 1
ATOM 714 C C . PHE A 1 91 ? 0.363 -4.512 21.226 1.00 49.62 91 PHE A C 1
ATOM 716 O O . PHE A 1 91 ? -0.662 -3.871 21.305 1.00 49.62 91 PHE A O 1
ATOM 723 N N . THR A 1 92 ? 0.753 -5.264 22.253 1.00 44.56 92 THR A N 1
ATOM 724 C CA . THR A 1 92 ? -0.137 -5.537 23.402 1.00 44.56 92 THR A CA 1
ATOM 725 C C . THR A 1 92 ? -0.332 -4.361 24.353 1.00 44.56 92 THR A C 1
ATOM 727 O O . THR A 1 92 ? -1.292 -4.337 25.117 1.00 44.56 92 THR A O 1
ATOM 730 N N . THR A 1 93 ? 0.525 -3.340 24.284 1.00 45.88 93 THR A N 1
ATOM 731 C CA . THR A 1 93 ? 0.300 -2.070 24.996 1.00 45.88 93 THR A CA 1
ATOM 732 C C . THR A 1 93 ? -0.705 -1.171 24.260 1.00 45.88 93 THR A C 1
ATOM 734 O O . THR A 1 93 ? -1.405 -0.385 24.897 1.00 45.88 93 THR A O 1
ATOM 737 N N . LEU A 1 94 ? -0.786 -1.279 22.928 1.00 45.06 94 LEU A N 1
ATOM 738 C CA . LEU A 1 94 ? -1.654 -0.463 22.065 1.00 45.06 94 LEU A CA 1
ATOM 739 C C . LEU A 1 94 ? -2.950 -1.179 21.655 1.00 45.06 94 LEU A C 1
ATOM 741 O O . LEU A 1 94 ? -3.954 -0.524 21.378 1.00 45.06 94 LEU A O 1
ATOM 745 N N . SER A 1 95 ? -2.922 -2.506 21.637 1.00 41.78 95 SER A N 1
ATOM 746 C CA . SER A 1 95 ? -3.977 -3.397 21.184 1.00 41.78 95 SER A CA 1
ATOM 747 C C . SER A 1 95 ? -4.678 -4.026 22.380 1.00 41.78 95 SER A C 1
ATOM 749 O O . SER A 1 95 ? -4.052 -4.530 23.312 1.00 41.78 95 SER A O 1
ATOM 751 N N . ARG A 1 96 ? -6.006 -3.996 22.364 1.00 50.06 96 ARG A N 1
ATOM 752 C CA . ARG A 1 96 ? -6.840 -4.738 23.303 1.00 50.06 96 ARG A CA 1
ATOM 753 C C . ARG A 1 96 ? -6.830 -6.215 22.925 1.00 50.06 96 ARG A C 1
ATOM 755 O O . ARG A 1 96 ? -6.580 -6.584 21.783 1.00 50.06 96 ARG A O 1
ATOM 762 N N . ILE A 1 97 ? -7.192 -7.046 23.895 1.00 48.81 97 ILE A N 1
ATOM 763 C CA . ILE A 1 97 ? -7.303 -8.512 23.816 1.00 48.81 97 ILE A CA 1
ATOM 764 C C . ILE A 1 97 ? -8.395 -8.960 22.810 1.00 48.81 97 ILE A C 1
ATOM 766 O O . ILE A 1 97 ? -8.718 -10.130 22.760 1.00 48.81 97 ILE A O 1
ATOM 770 N N . ASP A 1 98 ? -8.960 -8.050 22.007 1.00 54.91 98 ASP A N 1
ATOM 771 C CA . ASP A 1 98 ? -10.015 -8.296 21.012 1.00 54.91 98 ASP A CA 1
ATOM 772 C C . ASP A 1 98 ? -9.657 -7.701 19.627 1.00 54.91 98 ASP A C 1
ATOM 774 O O . ASP A 1 98 ? -10.532 -7.512 18.778 1.00 54.91 98 ASP A O 1
ATOM 778 N N . ASP A 1 99 ? -8.396 -7.309 19.408 1.00 63.59 99 ASP A N 1
ATOM 779 C CA . ASP A 1 99 ? -7.997 -6.586 18.201 1.00 63.59 99 ASP A CA 1
ATOM 780 C C . ASP A 1 99 ? -7.548 -7.517 17.064 1.00 63.59 99 ASP A C 1
ATOM 782 O O . ASP A 1 99 ? -6.953 -8.578 17.257 1.00 63.59 99 ASP A O 1
ATOM 786 N N . ILE A 1 100 ? -7.807 -7.060 15.840 1.00 76.75 100 ILE A N 1
ATOM 787 C CA . ILE A 1 100 ? -7.228 -7.610 14.617 1.00 76.75 100 ILE A CA 1
ATOM 788 C C . ILE A 1 100 ? -6.083 -6.700 14.186 1.00 76.75 100 ILE A C 1
ATOM 790 O O . ILE A 1 100 ? -6.243 -5.479 14.116 1.00 76.75 100 ILE A O 1
ATOM 794 N N . VAL A 1 101 ? -4.948 -7.297 13.834 1.00 78.06 101 VAL A N 1
ATOM 795 C CA . VAL A 1 101 ? -3.791 -6.589 13.286 1.00 78.06 101 VAL A CA 1
ATOM 796 C C . VAL A 1 101 ? -3.740 -6.795 11.775 1.00 78.06 101 VAL A C 1
ATOM 798 O O . VAL A 1 101 ? -3.658 -7.924 11.293 1.00 78.06 101 VAL A O 1
ATOM 801 N N . MET A 1 102 ? -3.775 -5.692 11.024 1.00 83.88 102 MET A N 1
ATOM 802 C CA . MET A 1 102 ? -3.485 -5.688 9.591 1.00 83.88 102 MET A CA 1
ATOM 803 C C . MET A 1 102 ? -1.980 -5.505 9.390 1.00 83.88 102 MET A C 1
ATOM 805 O O . MET A 1 102 ? -1.407 -4.512 9.833 1.00 83.88 102 MET A O 1
ATOM 809 N N . ILE A 1 103 ? -1.349 -6.458 8.715 1.00 85.12 103 ILE A N 1
ATOM 810 C CA . ILE A 1 103 ? 0.081 -6.467 8.409 1.00 85.12 103 ILE A CA 1
ATOM 811 C C . ILE A 1 103 ? 0.229 -6.185 6.919 1.00 85.12 103 ILE A C 1
ATOM 813 O O . ILE A 1 103 ? -0.401 -6.845 6.091 1.00 85.12 103 ILE A O 1
ATOM 817 N N . VAL A 1 104 ? 1.044 -5.191 6.580 1.00 87.62 104 VAL A N 1
ATOM 818 C CA . VAL A 1 104 ? 1.336 -4.811 5.197 1.00 87.62 104 VAL A CA 1
ATOM 819 C C . VAL A 1 104 ? 2.809 -5.084 4.945 1.00 87.62 104 VAL A C 1
ATOM 821 O O . VAL A 1 104 ? 3.664 -4.375 5.470 1.00 87.62 104 VAL A O 1
ATOM 824 N N . ASP A 1 105 ? 3.092 -6.117 4.156 1.00 87.69 105 ASP A N 1
ATOM 825 C CA . ASP A 1 105 ? 4.461 -6.431 3.753 1.00 87.69 105 ASP A CA 1
ATOM 826 C C . ASP A 1 105 ? 4.950 -5.461 2.661 1.00 87.69 105 ASP A C 1
ATOM 828 O O . ASP A 1 105 ? 4.141 -4.829 1.972 1.00 87.69 105 ASP A O 1
ATOM 832 N N . GLU A 1 106 ? 6.268 -5.365 2.459 1.00 90.06 106 GLU A N 1
ATOM 833 C CA . GLU A 1 106 ? 6.878 -4.534 1.412 1.00 90.06 106 GLU A CA 1
ATOM 834 C C . GLU A 1 106 ? 7.466 -5.378 0.282 1.00 90.06 106 GLU A C 1
ATOM 836 O O . GLU A 1 106 ? 8.435 -6.102 0.496 1.00 90.06 106 GLU A O 1
ATOM 841 N N . GLU A 1 107 ? 6.973 -5.177 -0.945 1.00 93.06 107 GLU A N 1
ATOM 842 C CA . GLU A 1 107 ? 7.653 -5.628 -2.166 1.00 93.06 107 GLU A CA 1
ATOM 843 C C . GLU A 1 107 ? 8.929 -4.797 -2.422 1.00 93.06 107 GLU A C 1
ATOM 845 O O . GLU A 1 107 ? 8.934 -3.558 -2.432 1.00 93.06 107 GLU A O 1
ATOM 850 N N . ILE A 1 108 ? 10.040 -5.479 -2.679 1.00 91.06 108 ILE A N 1
ATOM 851 C CA . ILE A 1 108 ? 11.394 -4.929 -2.780 1.00 91.06 108 ILE A CA 1
ATOM 852 C C . ILE A 1 108 ? 11.959 -5.069 -4.203 1.00 91.06 108 ILE A C 1
ATOM 854 O O . ILE A 1 108 ? 12.668 -4.167 -4.684 1.00 91.06 108 ILE A O 1
ATOM 858 N N . LEU A 1 109 ? 11.654 -6.159 -4.901 1.00 93.25 109 LEU A N 1
ATOM 859 C CA . LEU A 1 109 ? 12.160 -6.497 -6.223 1.00 93.25 109 LEU A CA 1
ATOM 860 C C . LEU A 1 109 ? 11.165 -6.136 -7.330 1.00 93.25 109 LEU A C 1
ATOM 862 O O . LEU A 1 109 ? 9.951 -6.077 -7.161 1.00 93.25 109 LEU A O 1
ATOM 866 N N . ASN A 1 110 ? 11.715 -5.831 -8.503 1.00 94.62 110 ASN A N 1
ATOM 867 C CA . ASN A 1 110 ? 10.915 -5.533 -9.685 1.00 94.62 110 ASN A CA 1
ATOM 868 C C . ASN A 1 110 ? 10.501 -6.830 -10.390 1.00 94.62 110 ASN A C 1
ATOM 870 O O . ASN A 1 110 ? 11.230 -7.819 -10.351 1.00 94.62 110 ASN A O 1
ATOM 874 N N . GLU A 1 111 ? 9.386 -6.767 -11.117 1.00 94.50 111 GLU A N 1
ATOM 875 C CA . GLU A 1 111 ? 8.907 -7.821 -12.020 1.00 94.50 111 GLU A CA 1
ATOM 876 C C . GLU A 1 111 ? 8.737 -9.190 -11.341 1.00 94.50 111 GLU A C 1
ATOM 878 O O . GLU A 1 111 ? 9.035 -10.225 -11.932 1.00 94.50 111 GLU A O 1
ATOM 883 N N . CYS A 1 112 ? 8.243 -9.187 -10.095 1.00 94.19 112 CYS A N 1
ATOM 884 C CA . CYS A 1 112 ? 7.887 -10.395 -9.343 1.00 94.19 112 CYS A CA 1
ATOM 885 C C . CYS A 1 112 ? 9.049 -11.389 -9.188 1.00 94.19 112 CYS A C 1
ATOM 887 O O . CYS A 1 112 ? 8.856 -12.604 -9.211 1.00 94.19 112 CYS A O 1
ATOM 889 N N . ALA A 1 113 ? 10.273 -10.871 -9.050 1.00 91.56 113 ALA A N 1
ATOM 890 C CA . ALA A 1 113 ? 11.477 -11.678 -8.858 1.00 91.56 113 ALA A CA 1
ATOM 891 C C . ALA A 1 113 ? 11.641 -12.205 -7.414 1.00 91.56 113 ALA A C 1
ATOM 893 O O . ALA A 1 113 ? 12.690 -12.750 -7.073 1.00 91.56 113 ALA A O 1
ATOM 894 N N . GLU A 1 114 ? 10.623 -12.043 -6.571 1.00 88.06 114 GLU A N 1
ATOM 895 C CA . GLU A 1 114 ? 10.552 -12.532 -5.196 1.00 88.06 114 GLU A CA 1
ATOM 896 C C . GLU A 1 114 ? 9.161 -13.118 -4.891 1.00 88.06 114 GLU A C 1
ATOM 898 O O . GLU A 1 114 ? 8.231 -12.961 -5.691 1.00 88.06 114 GLU A O 1
ATOM 903 N N . PRO A 1 115 ? 8.986 -13.818 -3.752 1.00 89.62 115 PRO A N 1
ATOM 904 C CA . PRO A 1 115 ? 7.660 -14.173 -3.273 1.00 89.62 115 PRO A CA 1
ATOM 905 C C . PRO A 1 115 ? 6.806 -12.920 -3.101 1.00 89.62 115 PRO A C 1
ATOM 907 O O . PRO A 1 115 ? 7.211 -11.970 -2.439 1.00 89.62 115 PRO A O 1
ATOM 910 N N . ARG A 1 116 ? 5.613 -12.950 -3.691 1.00 87.31 116 ARG A N 1
ATOM 911 C CA . ARG A 1 116 ? 4.702 -11.808 -3.720 1.00 87.31 116 ARG A CA 1
ATOM 912 C C . ARG A 1 116 ? 4.306 -11.366 -2.317 1.00 87.31 116 ARG A C 1
ATOM 914 O O . ARG A 1 116 ? 3.728 -12.154 -1.566 1.00 87.31 116 ARG A O 1
ATOM 921 N N . GLN A 1 117 ? 4.538 -10.091 -2.039 1.00 93.12 117 GLN A N 1
ATOM 922 C CA . GLN A 1 117 ? 4.183 -9.449 -0.782 1.00 93.12 117 GLN A CA 1
ATOM 923 C C . GLN A 1 117 ? 2.707 -9.037 -0.800 1.00 93.12 117 GLN A C 1
ATOM 925 O O . GLN A 1 117 ? 2.164 -8.601 -1.827 1.00 93.12 117 GLN A O 1
ATOM 930 N N . MET A 1 118 ? 2.021 -9.258 0.319 1.00 94.50 118 MET A N 1
ATOM 931 C CA . MET A 1 118 ? 0.571 -9.108 0.417 1.00 94.50 118 MET A CA 1
ATOM 932 C C . MET A 1 118 ? 0.146 -8.511 1.759 1.00 94.50 118 MET A C 1
ATOM 934 O O . MET A 1 118 ? 0.957 -8.288 2.652 1.00 94.50 118 MET A O 1
ATOM 938 N N . VAL A 1 119 ? -1.150 -8.227 1.881 1.00 92.75 119 VAL A N 1
ATOM 939 C CA . VAL A 1 119 ? -1.744 -7.764 3.136 1.00 92.75 119 VAL A CA 1
ATOM 940 C C . VAL A 1 119 ? -2.272 -8.971 3.896 1.00 92.75 119 VAL A C 1
ATOM 942 O O . VAL A 1 119 ? -2.973 -9.800 3.312 1.00 92.75 119 VAL A O 1
ATOM 945 N N . TRP A 1 120 ? -1.985 -9.051 5.188 1.00 88.94 120 TRP A N 1
ATOM 946 C CA . TRP A 1 120 ? -2.454 -10.111 6.076 1.00 88.94 120 TRP A CA 1
ATOM 947 C C . TRP A 1 120 ? -3.304 -9.533 7.196 1.00 88.94 120 TRP A C 1
ATOM 949 O O . TRP A 1 120 ? -3.041 -8.435 7.679 1.00 88.94 120 TRP A O 1
ATOM 959 N N . PHE A 1 121 ? -4.292 -10.296 7.646 1.00 84.50 121 PHE A N 1
ATOM 960 C CA . PHE A 1 121 ? -5.060 -9.987 8.845 1.00 84.50 121 PHE A CA 1
ATOM 961 C C . PHE A 1 121 ? -4.800 -11.085 9.863 1.00 84.50 121 PHE A C 1
ATOM 963 O O . PHE A 1 121 ? -5.018 -12.266 9.582 1.00 84.50 121 PHE A O 1
ATOM 970 N N . ALA A 1 122 ? -4.312 -10.692 11.033 1.00 80.69 122 ALA A N 1
ATOM 971 C CA . ALA A 1 122 ? -4.048 -11.584 12.144 1.00 80.69 122 ALA A CA 1
ATOM 972 C C . ALA A 1 122 ? -5.002 -11.275 13.295 1.00 80.69 122 ALA A C 1
ATOM 974 O O . ALA A 1 122 ? -5.081 -10.139 13.759 1.00 80.69 122 ALA A O 1
ATOM 975 N N . ASP A 1 123 ? -5.704 -12.297 13.764 1.00 80.00 123 ASP A N 1
ATOM 976 C CA . ASP A 1 123 ? -6.418 -12.244 15.028 1.00 80.00 123 ASP A CA 1
ATOM 977 C C . ASP A 1 123 ? -5.407 -12.425 16.164 1.00 80.00 123 ASP A C 1
ATOM 979 O O . ASP A 1 123 ? -4.719 -13.450 16.244 1.00 80.00 123 ASP A O 1
ATOM 983 N N . VAL A 1 124 ? -5.288 -11.395 17.006 1.00 74.00 124 VAL A N 1
ATOM 984 C CA . VAL A 1 124 ? -4.401 -11.376 18.177 1.00 74.00 124 VAL A CA 1
ATOM 985 C C . VAL A 1 124 ? -5.183 -11.398 19.491 1.00 74.00 124 VAL A C 1
ATOM 987 O O . VAL A 1 124 ? -4.619 -11.107 20.544 1.00 74.00 124 VAL A O 1
ATOM 990 N N . THR A 1 125 ? -6.459 -11.802 19.447 1.00 68.81 125 THR A N 1
ATOM 991 C CA . THR A 1 125 ? -7.338 -11.920 20.621 1.00 68.81 125 THR A CA 1
ATOM 992 C C . THR A 1 125 ? -6.688 -12.781 21.705 1.00 68.81 125 THR A C 1
ATOM 994 O O . THR A 1 125 ? -6.726 -12.482 22.895 1.00 68.81 125 THR A O 1
ATOM 997 N N . VAL A 1 126 ? -6.009 -13.858 21.299 1.00 71.25 126 VAL A N 1
ATOM 998 C CA . VAL A 1 126 ? -5.165 -14.647 22.199 1.00 71.25 126 VAL A CA 1
ATOM 999 C C . VAL A 1 126 ? -3.712 -14.221 22.003 1.00 71.25 126 VAL A C 1
ATOM 1001 O O . VAL A 1 126 ? -3.041 -14.708 21.098 1.00 71.25 126 VAL A O 1
ATOM 1004 N N . GLU A 1 127 ? -3.215 -13.344 22.880 1.00 62.56 127 GLU A N 1
ATOM 1005 C CA . GLU A 1 127 ? -1.886 -12.702 22.792 1.00 62.56 127 GLU A CA 1
ATOM 1006 C C . GLU A 1 127 ? -0.733 -13.677 22.487 1.00 62.56 127 GLU A C 1
ATOM 1008 O O . GLU A 1 127 ? 0.160 -13.377 21.699 1.00 62.56 127 GLU A O 1
ATOM 1013 N N . ASN A 1 128 ? -0.749 -14.874 23.078 1.00 63.12 128 ASN A N 1
ATOM 1014 C CA . ASN A 1 128 ? 0.308 -15.874 22.893 1.00 63.12 128 ASN A CA 1
ATOM 1015 C C . ASN A 1 128 ? 0.054 -16.863 21.740 1.00 63.12 128 ASN A C 1
ATOM 1017 O O . ASN A 1 128 ? 0.818 -17.817 21.571 1.00 63.12 128 ASN A O 1
ATOM 1021 N N . ARG A 1 129 ? -1.028 -16.678 20.979 1.00 73.12 129 ARG A N 1
ATOM 1022 C CA . ARG A 1 129 ? -1.442 -17.527 19.852 1.00 73.12 129 ARG A CA 1
ATOM 1023 C C . ARG A 1 129 ? -2.067 -16.686 18.730 1.00 73.12 129 ARG A C 1
ATOM 1025 O O . ARG A 1 129 ? -3.227 -16.924 18.385 1.00 73.12 129 ARG A O 1
ATOM 1032 N N . PRO A 1 130 ? -1.319 -15.733 18.145 1.00 74.38 130 PRO A N 1
ATOM 1033 C CA . PRO A 1 130 ? -1.807 -14.995 16.991 1.00 74.38 130 PRO A CA 1
ATOM 1034 C C . PRO A 1 130 ? -2.069 -15.958 15.830 1.00 74.38 130 PRO A C 1
ATOM 1036 O O . PRO A 1 130 ? -1.284 -16.881 15.586 1.00 74.38 130 PRO A O 1
ATOM 1039 N N . MET A 1 131 ? -3.163 -15.744 15.105 1.00 79.56 131 MET A N 1
ATOM 1040 C CA . MET A 1 131 ? -3.505 -16.550 13.934 1.00 79.56 131 MET A CA 1
ATOM 1041 C C . MET A 1 131 ? -3.828 -15.665 12.739 1.00 79.56 131 MET A C 1
ATOM 1043 O O . MET A 1 131 ? -4.599 -14.718 12.846 1.00 79.56 131 MET A O 1
ATOM 1047 N N . VAL A 1 132 ? -3.258 -15.990 11.581 1.00 84.12 132 VAL A N 1
ATOM 1048 C CA . VAL A 1 132 ? -3.652 -15.351 10.323 1.00 84.12 132 VAL A CA 1
ATOM 1049 C C . VAL A 1 132 ? -5.053 -15.840 9.960 1.00 84.12 132 VAL A C 1
ATOM 1051 O O . VAL A 1 132 ? -5.259 -17.041 9.787 1.00 84.12 132 VAL A O 1
ATOM 1054 N N . ILE A 1 133 ? -6.003 -14.912 9.854 1.00 87.75 133 ILE A N 1
ATOM 1055 C CA . ILE A 1 133 ? -7.411 -15.202 9.550 1.00 87.75 133 ILE A CA 1
ATOM 1056 C C . ILE A 1 133 ? -7.755 -14.958 8.082 1.00 87.75 133 ILE A C 1
ATOM 1058 O O . ILE A 1 133 ? -8.638 -15.622 7.544 1.00 87.75 133 ILE A O 1
ATOM 1062 N N . SER A 1 134 ? -7.052 -14.039 7.417 1.00 91.50 134 SER A N 1
ATOM 1063 C CA . SER A 1 134 ? -7.258 -13.749 6.000 1.00 91.50 134 SER A CA 1
ATOM 1064 C C . SER A 1 134 ? -6.055 -13.032 5.381 1.00 91.50 134 SER A C 1
ATOM 1066 O O . SER A 1 134 ? -5.126 -12.601 6.074 1.00 91.50 134 SER A O 1
ATOM 1068 N N . SER A 1 135 ? -6.068 -12.912 4.055 1.00 94.12 135 SER A N 1
ATOM 1069 C CA . SER A 1 135 ? -5.100 -12.117 3.309 1.00 94.12 135 SER A CA 1
ATOM 1070 C C . SER A 1 135 ? -5.720 -11.500 2.060 1.00 94.12 135 SER A C 1
ATOM 1072 O O . SER A 1 135 ? -6.750 -11.955 1.557 1.00 94.12 135 SER A O 1
ATOM 1074 N N . TYR A 1 136 ? -5.080 -10.454 1.549 1.00 96.56 136 TYR A N 1
ATOM 1075 C CA . TYR A 1 136 ? -5.465 -9.784 0.317 1.00 96.56 136 TYR A CA 1
ATOM 1076 C C . TYR A 1 136 ? -4.242 -9.502 -0.559 1.00 96.56 136 TYR A C 1
ATOM 1078 O O . TYR A 1 136 ? -3.219 -8.988 -0.104 1.00 96.56 136 TYR A O 1
ATOM 1086 N N . THR A 1 137 ? -4.386 -9.766 -1.858 1.00 96.62 137 THR A N 1
ATOM 1087 C CA . THR A 1 137 ? -3.436 -9.336 -2.884 1.00 96.62 137 THR A CA 1
ATOM 1088 C C . THR A 1 137 ? -4.175 -8.943 -4.160 1.00 96.62 137 THR A C 1
ATOM 1090 O O . THR A 1 137 ? -5.170 -9.570 -4.542 1.00 96.62 137 THR A O 1
ATOM 1093 N N . ALA A 1 138 ? -3.674 -7.917 -4.848 1.00 96.50 138 ALA A N 1
ATOM 1094 C CA . ALA A 1 138 ? -4.173 -7.553 -6.164 1.00 96.50 138 ALA A CA 1
ATOM 1095 C C . ALA A 1 138 ? -3.951 -8.710 -7.161 1.00 96.50 138 ALA A C 1
ATOM 1097 O O . ALA A 1 138 ? -2.936 -9.414 -7.144 1.00 96.50 138 ALA A O 1
ATOM 1098 N N . LYS A 1 139 ? -4.905 -8.913 -8.073 1.00 95.62 139 LYS A N 1
ATOM 1099 C CA . LYS A 1 139 ? -4.802 -9.967 -9.092 1.00 95.62 139 LYS A CA 1
ATOM 1100 C C . LYS A 1 139 ? -3.802 -9.543 -10.162 1.00 95.62 139 LYS A C 1
ATOM 1102 O O . LYS A 1 139 ? -4.093 -8.626 -10.924 1.00 95.62 139 LYS A O 1
ATOM 1107 N N . GLU A 1 140 ? -2.672 -10.242 -10.253 1.00 95.25 140 GLU A N 1
ATOM 1108 C CA . GLU A 1 140 ? -1.615 -10.003 -11.257 1.00 95.25 140 GLU A CA 1
ATOM 1109 C C . GLU A 1 140 ? -2.196 -9.817 -12.672 1.00 95.25 140 GLU A C 1
ATOM 1111 O O . GLU A 1 140 ? -2.003 -8.773 -13.298 1.00 95.25 140 GLU A O 1
ATOM 1116 N N . ALA A 1 141 ? -3.034 -10.766 -13.098 1.00 95.31 141 ALA A N 1
ATOM 1117 C CA . ALA A 1 141 ? -3.638 -10.795 -14.426 1.00 95.31 141 ALA A CA 1
ATOM 1118 C C . ALA A 1 141 ? -4.561 -9.599 -14.741 1.00 95.31 141 ALA A C 1
ATOM 1120 O O . ALA A 1 141 ? -4.901 -9.387 -15.900 1.00 95.31 141 ALA A O 1
ATOM 1121 N N . SER A 1 142 ? -4.979 -8.806 -13.743 1.00 94.81 142 SER A N 1
ATOM 1122 C CA . SER A 1 142 ? -5.832 -7.627 -13.979 1.00 94.81 142 SER A CA 1
ATOM 1123 C C . SER A 1 142 ? -5.093 -6.446 -14.618 1.00 94.81 142 SER A C 1
ATOM 1125 O O . SER A 1 142 ? -5.736 -5.539 -15.142 1.00 94.81 142 SER A O 1
ATOM 1127 N N . GLY A 1 143 ? -3.759 -6.451 -14.601 1.00 94.00 143 GLY A N 1
ATOM 1128 C CA . GLY A 1 143 ? -2.946 -5.382 -15.183 1.00 94.00 143 GLY A CA 1
ATOM 1129 C C . GLY A 1 143 ? -1.591 -5.837 -15.710 1.00 94.00 143 GLY A C 1
ATOM 1130 O O . GLY A 1 143 ? -0.739 -4.980 -15.951 1.00 94.00 143 GLY A O 1
ATOM 1131 N N . SER A 1 144 ? -1.393 -7.155 -15.853 1.00 96.38 144 SER A N 1
ATOM 1132 C CA . SER A 1 144 ? -0.122 -7.7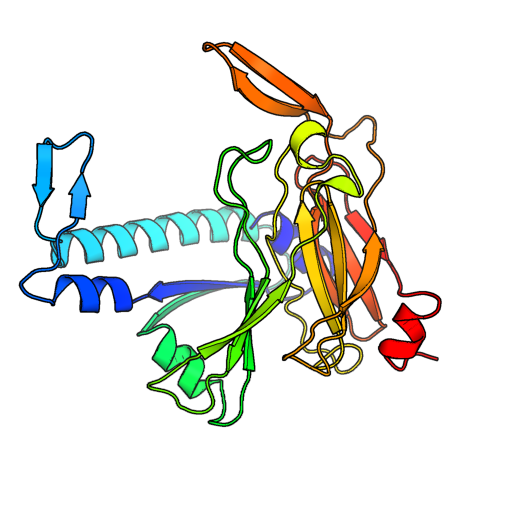88 -16.234 1.00 96.38 144 SER A CA 1
ATOM 1133 C C . SER A 1 144 ? 1.041 -7.239 -15.408 1.00 96.38 144 SER A C 1
ATOM 1135 O O . SER A 1 144 ? 2.058 -6.799 -15.945 1.00 96.38 144 SER A O 1
ATOM 1137 N N . PHE A 1 145 ? 0.842 -7.142 -14.093 1.00 96.94 145 PHE A N 1
ATOM 1138 C CA . PHE A 1 145 ? 1.694 -6.342 -13.220 1.00 96.94 145 PHE A CA 1
ATOM 1139 C C . PHE A 1 145 ? 3.120 -6.879 -13.089 1.00 96.94 145 PHE A C 1
ATOM 1141 O O . PHE A 1 145 ? 4.035 -6.078 -12.899 1.00 96.94 145 PHE A O 1
ATOM 1148 N N . CYS A 1 146 ? 3.347 -8.183 -13.259 1.00 95.56 146 CYS A N 1
ATOM 1149 C CA . CYS A 1 146 ? 4.716 -8.703 -13.291 1.00 95.56 146 CYS A CA 1
ATOM 1150 C C . CYS A 1 146 ? 5.454 -8.255 -14.564 1.00 95.56 146 CYS A C 1
ATOM 1152 O O . CYS A 1 146 ? 6.617 -7.856 -14.512 1.00 95.56 146 CYS A O 1
ATOM 1154 N N . ASP A 1 147 ? 4.752 -8.208 -15.698 1.00 95.25 147 ASP A N 1
ATOM 1155 C CA . ASP A 1 147 ? 5.323 -7.812 -16.987 1.00 95.25 147 ASP A CA 1
ATOM 1156 C C . ASP A 1 147 ? 5.320 -6.299 -17.222 1.00 95.25 147 ASP A C 1
ATOM 1158 O O . ASP A 1 147 ? 6.083 -5.792 -18.047 1.00 95.25 147 ASP A O 1
ATOM 1162 N N . 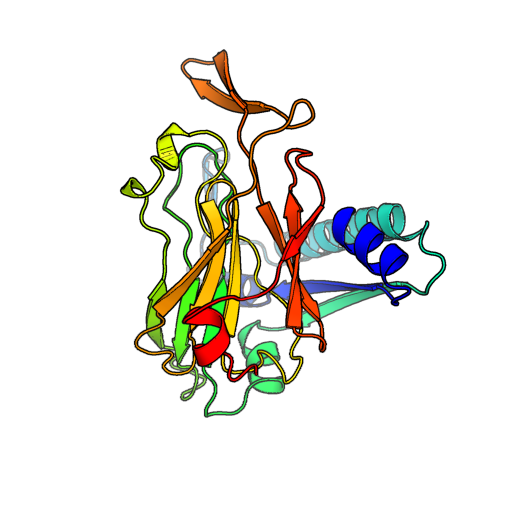ARG A 1 148 ? 4.497 -5.540 -16.498 1.00 94.38 148 ARG A N 1
ATOM 1163 C CA . ARG A 1 148 ? 4.369 -4.086 -16.660 1.00 94.38 148 ARG A CA 1
ATOM 1164 C C . ARG A 1 148 ? 5.654 -3.331 -16.303 1.00 94.38 148 ARG A C 1
ATOM 1166 O O . ARG A 1 148 ? 5.894 -2.247 -16.833 1.00 94.38 148 ARG A O 1
ATOM 1173 N N . GLY A 1 149 ? 6.507 -3.921 -15.466 1.00 94.94 149 GLY A N 1
ATOM 1174 C CA . GLY A 1 149 ? 7.741 -3.313 -14.972 1.00 94.94 149 GLY A CA 1
ATOM 1175 C C . GLY A 1 149 ? 7.572 -2.653 -13.605 1.00 94.94 149 GLY A C 1
ATOM 1176 O O . GLY A 1 149 ? 6.466 -2.307 -13.190 1.00 94.94 149 GLY A O 1
ATOM 1177 N N . GLY A 1 150 ? 8.692 -2.462 -12.907 1.00 96.31 150 GLY A N 1
ATOM 1178 C CA . GLY A 1 150 ? 8.680 -1.998 -11.519 1.00 96.31 150 GLY A CA 1
ATOM 1179 C C . GLY A 1 150 ? 8.220 -3.077 -10.540 1.00 96.31 150 GLY A C 1
ATOM 1180 O O . GLY A 1 150 ? 8.093 -4.243 -10.910 1.00 96.31 150 GLY A O 1
ATOM 1181 N N . ARG A 1 151 ? 8.017 -2.690 -9.282 1.00 97.38 151 ARG A N 1
ATOM 1182 C CA . ARG A 1 151 ? 7.545 -3.582 -8.219 1.00 97.38 151 ARG A CA 1
ATOM 1183 C C . ARG A 1 151 ? 6.039 -3.807 -8.318 1.00 97.38 151 ARG A C 1
ATOM 1185 O O . ARG A 1 151 ? 5.320 -2.883 -8.716 1.00 97.38 151 ARG A O 1
ATOM 1192 N N . PHE A 1 152 ? 5.595 -4.997 -7.921 1.00 97.44 152 PHE A N 1
ATOM 1193 C CA . PHE A 1 152 ? 4.189 -5.377 -7.812 1.00 97.44 152 PHE A CA 1
ATOM 1194 C C . PHE A 1 152 ? 3.951 -6.206 -6.544 1.00 97.44 152 PHE A C 1
ATOM 1196 O O . PHE A 1 152 ? 4.261 -7.389 -6.503 1.00 97.44 152 PHE A O 1
ATOM 1203 N N . GLY A 1 153 ? 3.352 -5.576 -5.543 1.00 96.88 153 GLY A N 1
ATOM 1204 C CA . GLY A 1 153 ? 3.038 -6.161 -4.242 1.00 96.88 153 GLY A CA 1
ATOM 1205 C C . GLY A 1 153 ? 2.671 -5.042 -3.275 1.00 96.88 153 GLY A C 1
ATOM 1206 O O . GLY A 1 153 ? 2.708 -3.871 -3.667 1.00 96.88 153 GLY A O 1
ATOM 1207 N N . SER A 1 154 ? 2.268 -5.386 -2.056 1.00 96.56 154 SER A N 1
ATOM 1208 C CA . SER A 1 154 ? 1.946 -4.385 -1.035 1.00 96.56 154 SER A CA 1
ATOM 1209 C C . SER A 1 154 ? 3.173 -3.546 -0.656 1.00 96.56 154 SER A C 1
ATOM 1211 O O . SER A 1 154 ? 4.317 -3.946 -0.891 1.00 96.56 154 SER A O 1
ATOM 1213 N N . HIS A 1 155 ? 2.938 -2.358 -0.094 1.00 95.31 155 HIS A N 1
ATOM 1214 C CA . HIS A 1 155 ? 4.015 -1.536 0.449 1.00 95.31 155 HIS A CA 1
ATOM 1215 C C . HIS A 1 155 ? 3.633 -0.750 1.702 1.00 95.31 155 HIS A C 1
ATOM 1217 O O . HIS A 1 155 ? 4.184 -1.009 2.764 1.00 95.31 155 HIS A O 1
ATOM 1223 N N . SER A 1 156 ? 2.726 0.223 1.597 1.00 92.56 156 SER A N 1
ATOM 1224 C CA . SER A 1 156 ? 2.339 1.076 2.729 1.00 92.56 156 SER A CA 1
ATOM 1225 C C . SER A 1 156 ? 0.826 1.186 2.838 1.00 92.56 156 SER A C 1
ATOM 1227 O O . SER A 1 156 ? 0.156 1.303 1.810 1.00 92.56 156 SER A O 1
ATOM 1229 N N . SER A 1 157 ? 0.294 1.240 4.055 1.00 92.00 157 SER A N 1
ATOM 1230 C CA . SER A 1 157 ? -1.094 1.635 4.310 1.00 92.00 157 SER A CA 1
ATOM 1231 C C . SER A 1 157 ? -1.231 3.140 4.548 1.00 92.00 157 SER A C 1
ATOM 1233 O O . SER A 1 157 ? -0.234 3.820 4.774 1.00 92.00 157 SER A O 1
ATOM 1235 N N . ASN A 1 158 ? -2.467 3.647 4.552 1.00 91.44 158 ASN A N 1
ATOM 1236 C CA . ASN A 1 158 ? -2.768 4.902 5.239 1.00 91.44 158 ASN A CA 1
ATOM 1237 C C . ASN A 1 158 ? -2.542 4.723 6.748 1.00 91.44 158 ASN A C 1
ATOM 1239 O O . ASN A 1 158 ? -2.865 3.665 7.293 1.00 91.44 158 ASN A O 1
ATOM 1243 N N . GLU A 1 159 ? -2.014 5.742 7.421 1.00 83.00 159 GLU A N 1
ATOM 1244 C CA . GLU A 1 159 ? -1.742 5.696 8.863 1.00 83.00 159 GLU A CA 1
ATOM 1245 C C . GLU A 1 159 ? -2.797 6.477 9.656 1.00 83.00 159 GLU A C 1
ATOM 1247 O O . GLU A 1 159 ? -3.049 6.186 10.828 1.00 83.00 159 GLU A O 1
ATOM 1252 N N . SER A 1 160 ? -3.478 7.428 9.008 1.00 78.44 160 SER A N 1
ATOM 1253 C CA . SER A 1 160 ? -4.558 8.195 9.616 1.00 78.44 160 SER A CA 1
ATOM 1254 C C . SER A 1 160 ? -5.682 7.294 10.127 1.00 78.44 160 SER A C 1
ATOM 1256 O O . SER A 1 160 ? -6.269 6.490 9.396 1.00 78.44 160 SER A O 1
ATOM 1258 N N . MET A 1 161 ? -6.032 7.498 11.397 1.00 76.44 161 MET A N 1
ATOM 1259 C CA . MET A 1 161 ? -7.185 6.890 12.063 1.00 76.44 161 MET A CA 1
ATOM 1260 C C . MET A 1 161 ? -8.401 7.828 12.071 1.00 76.44 161 MET A C 1
ATOM 1262 O O . MET A 1 161 ? -9.253 7.746 12.957 1.00 76.44 161 MET A O 1
ATOM 1266 N N . ALA A 1 162 ? -8.490 8.737 11.094 1.00 74.31 162 ALA A N 1
ATOM 1267 C CA . ALA A 1 162 ? -9.613 9.655 10.970 1.00 74.31 162 ALA A CA 1
ATOM 1268 C C . ALA A 1 162 ? -10.958 8.893 10.904 1.00 74.31 162 ALA A C 1
ATOM 1270 O O . ALA A 1 162 ? -11.081 7.923 10.142 1.00 74.31 162 ALA A O 1
ATOM 1271 N N . PRO A 1 163 ? -12.009 9.340 11.627 1.00 78.31 163 PRO A N 1
ATOM 1272 C CA . PRO A 1 163 ? -13.291 8.626 11.710 1.00 78.31 163 PRO A CA 1
ATOM 1273 C C . PRO A 1 163 ? -13.965 8.332 10.361 1.00 78.31 163 PRO A C 1
ATOM 1275 O O . PRO A 1 163 ? -14.770 7.404 10.246 1.00 78.31 163 PRO A O 1
ATOM 1278 N N . VAL A 1 164 ? -13.641 9.113 9.325 1.00 87.62 164 VAL A N 1
ATOM 1279 C CA . VAL A 1 164 ? -14.176 8.936 7.972 1.00 87.62 164 VAL A CA 1
ATOM 1280 C C . VAL A 1 164 ? -13.884 7.545 7.401 1.00 87.62 164 VAL A C 1
ATOM 1282 O O . VAL A 1 164 ? -14.775 6.957 6.791 1.00 87.62 164 VAL A O 1
ATOM 1285 N N . TYR A 1 165 ? -12.715 6.965 7.685 1.00 87.81 165 TYR A N 1
ATOM 1286 C CA . TYR A 1 165 ? -12.308 5.652 7.170 1.00 87.81 165 TYR A CA 1
ATOM 1287 C C . TYR A 1 165 ? -11.951 4.641 8.260 1.00 87.81 165 TYR A C 1
ATOM 1289 O O . TYR A 1 165 ? -11.984 3.438 8.000 1.00 87.81 165 TYR A O 1
ATOM 1297 N N . TYR A 1 166 ? -11.693 5.098 9.486 1.00 83.25 166 TYR A N 1
ATOM 1298 C CA . TYR A 1 166 ? -11.303 4.242 10.601 1.00 83.25 166 TYR A CA 1
ATOM 1299 C C . TYR A 1 166 ? -12.248 3.048 10.807 1.00 83.25 166 TYR A C 1
ATOM 1301 O O . TYR A 1 166 ? -13.472 3.203 10.816 1.00 83.25 166 TYR A O 1
ATOM 1309 N N . LYS A 1 167 ? -11.663 1.847 10.949 1.00 81.31 167 LYS A N 1
ATOM 1310 C CA . LYS A 1 167 ? -12.342 0.537 11.074 1.00 81.31 167 LYS A CA 1
ATOM 1311 C C . LYS A 1 167 ? -13.289 0.152 9.926 1.00 81.31 167 LYS A C 1
ATOM 1313 O O . LYS A 1 167 ? -13.957 -0.874 10.010 1.00 81.31 167 LYS A O 1
ATOM 1318 N N . LYS A 1 168 ? -13.366 0.952 8.861 1.00 88.00 168 LYS A N 1
ATOM 1319 C CA . LYS A 1 168 ? -14.231 0.700 7.701 1.00 88.00 168 LYS A CA 1
ATOM 1320 C C . LYS A 1 168 ? -13.415 0.391 6.458 1.00 88.00 168 LYS A C 1
ATOM 1322 O O . LYS A 1 168 ? -13.716 -0.565 5.754 1.00 88.00 168 LYS A O 1
ATOM 1327 N N . MET A 1 169 ? -12.390 1.200 6.209 1.00 92.12 169 MET A N 1
ATOM 1328 C CA . MET A 1 169 ? -11.598 1.162 4.991 1.00 92.12 169 MET A CA 1
ATOM 1329 C C . MET A 1 169 ? -10.106 1.156 5.313 1.00 92.12 169 MET A C 1
ATOM 1331 O O . MET A 1 169 ? -9.664 1.878 6.205 1.00 92.12 169 MET A O 1
ATOM 1335 N N . ALA A 1 170 ? -9.341 0.394 4.539 1.00 95.00 170 ALA A N 1
ATOM 1336 C CA . ALA A 1 170 ? -7.890 0.503 4.470 1.00 95.00 170 ALA A CA 1
ATOM 1337 C C . ALA A 1 170 ? -7.469 0.839 3.040 1.00 95.00 170 ALA A C 1
ATOM 1339 O O . ALA A 1 170 ? -7.987 0.268 2.078 1.00 95.00 170 ALA A O 1
ATOM 1340 N N . PHE A 1 171 ? -6.510 1.746 2.897 1.00 97.94 171 PHE A N 1
ATOM 1341 C CA . PHE A 1 171 ? -5.905 2.089 1.619 1.00 97.94 171 PHE A CA 1
ATOM 1342 C C . PHE A 1 171 ? -4.466 1.616 1.614 1.00 97.94 171 PHE A C 1
ATOM 1344 O O . PHE A 1 171 ? -3.719 1.934 2.532 1.00 97.94 171 PHE A O 1
ATOM 1351 N N . ILE A 1 172 ? -4.080 0.861 0.590 1.00 98.12 172 ILE A N 1
ATOM 1352 C CA . ILE A 1 172 ? -2.753 0.257 0.503 1.00 98.12 172 ILE A CA 1
ATOM 1353 C C . ILE A 1 172 ? -2.132 0.607 -0.841 1.00 98.12 172 ILE A C 1
ATOM 1355 O O . ILE A 1 172 ? -2.752 0.431 -1.893 1.00 98.12 172 ILE A O 1
ATOM 1359 N N . SER A 1 173 ? -0.900 1.101 -0.816 1.00 98.00 173 SER A N 1
ATOM 1360 C CA . SER A 1 173 ? -0.087 1.267 -2.012 1.00 98.00 173 SER A CA 1
ATOM 1361 C C . SER A 1 173 ? 0.425 -0.097 -2.485 1.00 98.00 173 SER A C 1
ATOM 1363 O O . SER A 1 173 ? 0.918 -0.916 -1.712 1.00 98.00 173 SER A O 1
ATOM 1365 N N . PHE A 1 174 ? 0.274 -0.344 -3.780 1.00 98.12 174 PHE A N 1
ATOM 1366 C CA . PHE A 1 174 ? 0.618 -1.587 -4.463 1.00 98.12 174 PHE A CA 1
ATOM 1367 C C . PHE A 1 174 ? 1.581 -1.330 -5.635 1.00 98.12 174 PHE A C 1
ATOM 1369 O O . PHE A 1 174 ? 1.487 -1.948 -6.697 1.00 98.12 174 PHE A O 1
ATOM 1376 N N . PHE A 1 175 ? 2.494 -0.365 -5.482 1.00 97.81 175 PHE A N 1
ATOM 1377 C CA . PHE A 1 175 ? 3.471 0.036 -6.498 1.00 97.81 175 PHE A CA 1
ATOM 1378 C C . PHE A 1 175 ? 2.855 0.228 -7.891 1.00 97.81 175 PHE A C 1
ATOM 1380 O O . PHE A 1 175 ? 2.070 1.156 -8.082 1.00 97.81 175 PHE A O 1
ATOM 1387 N N . ASN A 1 176 ? 3.208 -0.611 -8.876 1.00 97.75 176 ASN A N 1
ATOM 1388 C CA . ASN A 1 176 ? 2.726 -0.491 -10.256 1.00 97.75 176 ASN A CA 1
ATOM 1389 C C . ASN A 1 176 ? 1.232 -0.833 -10.426 1.00 97.75 176 ASN A C 1
ATOM 1391 O O . ASN A 1 176 ? 0.647 -0.559 -11.478 1.00 97.75 176 ASN A O 1
ATOM 1395 N N . ALA A 1 177 ? 0.620 -1.383 -9.378 1.00 97.94 177 ALA A N 1
ATOM 1396 C CA . ALA A 1 177 ? -0.804 -1.621 -9.243 1.00 97.94 177 ALA A CA 1
ATOM 1397 C C . ALA A 1 177 ? -1.529 -0.481 -8.507 1.00 97.94 177 ALA A C 1
ATOM 1399 O O . ALA A 1 177 ? -2.715 -0.632 -8.216 1.00 97.94 177 ALA A O 1
ATOM 1400 N N . GLY A 1 178 ? -0.872 0.662 -8.283 1.00 98.19 178 GLY A N 1
ATOM 1401 C CA . GLY A 1 178 ? -1.504 1.884 -7.786 1.00 98.19 178 GLY A CA 1
ATOM 1402 C C . GLY A 1 178 ? -1.896 1.796 -6.314 1.00 98.19 178 GLY A C 1
ATOM 1403 O O . GLY A 1 178 ? -1.205 1.155 -5.531 1.00 98.19 178 GLY A O 1
ATOM 1404 N N . VAL A 1 179 ? -3.001 2.432 -5.933 1.00 98.56 179 VAL A N 1
ATOM 1405 C CA . VAL A 1 179 ? -3.606 2.302 -4.598 1.00 98.56 179 VAL A CA 1
ATOM 1406 C C . VAL A 1 179 ? -4.823 1.383 -4.646 1.00 98.56 179 VAL A C 1
ATOM 1408 O O . VAL A 1 179 ? -5.594 1.413 -5.610 1.00 98.56 179 VAL A O 1
ATOM 1411 N N . ARG A 1 180 ? -5.001 0.578 -3.598 1.00 98.31 180 ARG A N 1
ATOM 1412 C CA . ARG A 1 180 ? -6.128 -0.340 -3.392 1.00 98.31 180 ARG A CA 1
ATOM 1413 C C . ARG A 1 180 ? -6.936 0.101 -2.186 1.00 98.31 180 ARG A C 1
ATOM 1415 O O . ARG A 1 180 ? -6.354 0.372 -1.143 1.00 98.31 180 ARG A O 1
ATOM 1422 N N . ALA A 1 181 ? -8.254 0.174 -2.340 1.00 97.88 181 ALA A N 1
ATOM 1423 C CA . ALA A 1 181 ? -9.194 0.483 -1.272 1.00 97.88 181 ALA A CA 1
ATOM 1424 C C . ALA A 1 181 ? -9.904 -0.805 -0.843 1.00 97.88 181 ALA A C 1
ATOM 1426 O O . ALA A 1 181 ? -10.638 -1.406 -1.634 1.00 97.88 181 ALA A O 1
ATOM 1427 N N . LEU A 1 182 ? -9.675 -1.223 0.398 1.00 97.00 182 LEU A N 1
ATOM 1428 C CA . LEU A 1 182 ? -10.247 -2.427 0.991 1.00 97.00 182 LEU A CA 1
ATOM 1429 C C . LEU A 1 182 ? -11.336 -2.067 1.992 1.00 97.00 182 LEU A C 1
ATOM 1431 O O . LEU A 1 182 ? -11.103 -1.249 2.877 1.00 97.00 182 LEU A O 1
ATOM 1435 N N . ASP A 1 183 ? -12.488 -2.720 1.881 1.00 95.50 183 ASP A N 1
ATOM 1436 C CA . ASP A 1 183 ? -13.457 -2.829 2.967 1.00 95.50 183 ASP A CA 1
ATOM 1437 C C . ASP A 1 183 ? -12.928 -3.836 3.990 1.00 95.50 183 ASP A C 1
ATOM 1439 O O . ASP A 1 183 ? -12.702 -5.004 3.660 1.00 95.50 183 ASP A O 1
ATOM 1443 N N . ILE A 1 184 ? -12.708 -3.359 5.214 1.00 92.19 184 ILE A N 1
ATOM 1444 C CA . ILE A 1 184 ? -12.120 -4.131 6.318 1.00 92.19 184 ILE A CA 1
ATOM 1445 C C . ILE A 1 184 ? -13.106 -4.349 7.471 1.00 92.19 184 ILE A C 1
ATOM 1447 O O . ILE A 1 184 ? -12.703 -4.756 8.558 1.00 92.19 184 ILE A O 1
ATOM 1451 N N . ARG A 1 185 ? -14.401 -4.071 7.258 1.00 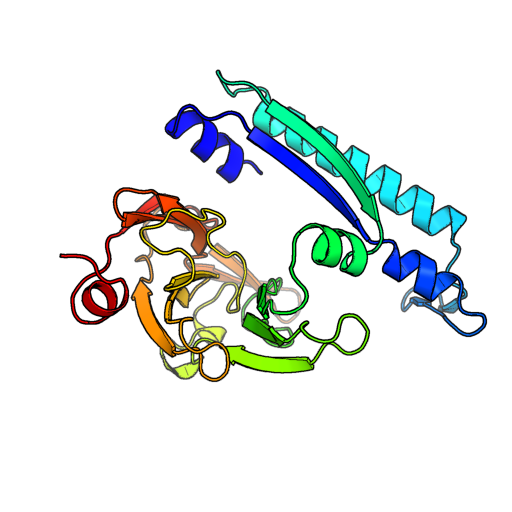88.19 185 ARG A N 1
ATOM 1452 C CA . ARG A 1 185 ? -15.442 -4.277 8.282 1.00 88.19 185 ARG A CA 1
ATOM 1453 C C . ARG A 1 185 ? -15.627 -5.752 8.639 1.00 88.19 185 ARG A C 1
ATOM 1455 O O . ARG A 1 185 ? -16.006 -6.051 9.768 1.00 88.19 185 ARG A O 1
ATOM 1462 N N . ASP A 1 186 ? -15.355 -6.647 7.688 1.00 90.50 186 ASP A N 1
ATOM 1463 C CA . ASP A 1 186 ? -15.167 -8.078 7.930 1.00 90.50 186 ASP A CA 1
ATOM 1464 C C . ASP A 1 186 ? -13.689 -8.449 7.693 1.00 90.50 186 ASP A C 1
ATOM 1466 O O . ASP A 1 186 ? -13.293 -8.705 6.553 1.00 90.50 186 ASP A O 1
ATOM 1470 N N . PRO A 1 187 ? -12.851 -8.484 8.745 1.00 84.50 187 PRO A N 1
ATOM 1471 C CA . PRO A 1 187 ? -11.435 -8.817 8.611 1.00 84.50 187 PRO A CA 1
ATOM 1472 C C . PRO A 1 187 ? -11.182 -10.285 8.233 1.00 84.50 187 PRO A C 1
ATOM 1474 O O . PRO A 1 187 ? -10.059 -10.626 7.865 1.00 84.50 187 PRO A O 1
ATOM 1477 N N . TYR A 1 188 ? -12.192 -11.161 8.285 1.00 87.31 188 TYR A N 1
ATOM 1478 C CA . TYR A 1 188 ? -12.086 -12.538 7.791 1.00 87.31 188 TYR A CA 1
ATOM 1479 C C . TYR A 1 188 ? -12.240 -12.611 6.265 1.00 87.31 188 TYR A C 1
ATOM 1481 O O . TYR A 1 188 ? -11.747 -13.550 5.640 1.00 87.31 188 TYR A O 1
ATOM 1489 N N . HIS A 1 189 ? -12.871 -11.604 5.650 1.00 93.56 189 HIS A N 1
ATOM 1490 C CA . HIS A 1 189 ? -13.098 -11.528 4.205 1.00 93.56 189 HIS A CA 1
ATOM 1491 C C . HIS A 1 189 ? -12.877 -10.100 3.666 1.00 93.56 189 HIS A C 1
ATOM 1493 O O . HIS A 1 189 ? -13.802 -9.491 3.110 1.00 93.56 189 HIS A O 1
ATOM 1499 N N . PRO A 1 190 ? -11.653 -9.547 3.789 1.00 93.94 190 PRO A N 1
ATOM 1500 C CA . PRO A 1 190 ? -11.344 -8.215 3.283 1.00 93.94 190 PRO A CA 1
ATOM 1501 C C . PRO A 1 190 ? -11.608 -8.152 1.776 1.00 93.94 190 PRO A C 1
ATOM 1503 O O . PRO A 1 190 ? -11.170 -9.015 1.010 1.00 93.94 190 PRO A O 1
ATOM 1506 N N . THR A 1 191 ? -12.331 -7.123 1.336 1.00 96.31 191 THR A N 1
ATOM 1507 C CA . THR A 1 191 ? -12.799 -7.020 -0.054 1.00 96.31 191 THR A CA 1
ATOM 1508 C C . THR A 1 191 ? -12.311 -5.730 -0.699 1.00 96.31 191 THR A C 1
ATOM 1510 O O . THR A 1 191 ? -12.532 -4.644 -0.174 1.00 96.31 191 THR A O 1
ATOM 1513 N N . GLU A 1 192 ? -11.679 -5.823 -1.872 1.00 97.44 192 GLU A N 1
ATOM 1514 C CA . GLU A 1 192 ? -11.353 -4.638 -2.674 1.00 97.44 192 GLU A CA 1
ATOM 1515 C C . GLU A 1 192 ? -12.633 -4.015 -3.233 1.00 97.44 192 GLU A C 1
ATOM 1517 O O . GLU A 1 192 ? -13.374 -4.652 -3.983 1.00 97.44 192 GLU A O 1
ATOM 1522 N N . VAL A 1 193 ? -12.869 -2.752 -2.885 1.00 97.12 193 VAL A N 1
ATOM 1523 C CA . VAL A 1 193 ? -14.041 -1.981 -3.326 1.00 97.12 193 VAL A CA 1
ATOM 1524 C C . VAL A 1 193 ? -13.682 -0.869 -4.307 1.00 97.12 193 VAL A C 1
ATOM 1526 O O . VAL A 1 193 ? -14.569 -0.268 -4.909 1.00 97.12 193 VAL A O 1
ATOM 1529 N N . GLY A 1 194 ? -12.391 -0.609 -4.517 1.00 96.94 194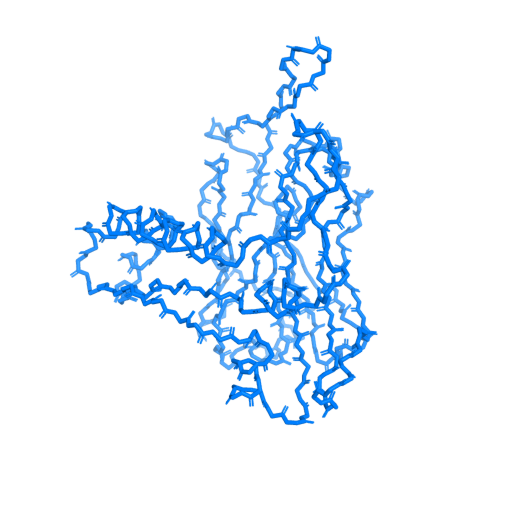 GLY A N 1
ATOM 1530 C CA . GLY A 1 194 ? -11.914 0.343 -5.510 1.00 96.94 194 GLY A CA 1
ATOM 1531 C C . GLY A 1 194 ? -10.398 0.334 -5.656 1.00 96.94 194 GLY A C 1
ATOM 1532 O O . GLY A 1 194 ? -9.667 -0.152 -4.793 1.00 96.94 194 GLY A O 1
ATOM 1533 N N . TYR A 1 195 ? -9.922 0.906 -6.757 1.00 97.75 195 TYR A N 1
ATOM 1534 C CA . TYR A 1 195 ? -8.502 1.127 -6.995 1.00 97.75 195 TYR A CA 1
ATOM 1535 C C . TYR A 1 195 ? -8.289 2.347 -7.885 1.00 97.75 195 TYR A C 1
ATOM 1537 O O . TYR A 1 195 ? -9.176 2.752 -8.638 1.00 97.75 195 TYR A O 1
ATOM 1545 N N . PHE A 1 196 ? -7.082 2.899 -7.837 1.00 98.25 196 PHE A N 1
ATOM 1546 C CA . PHE A 1 196 ? -6.637 3.914 -8.783 1.00 98.25 196 PHE A CA 1
ATOM 1547 C C . PHE A 1 196 ? -5.181 3.666 -9.160 1.00 98.25 196 PHE A C 1
ATOM 1549 O O . PHE A 1 196 ? -4.325 3.512 -8.290 1.00 98.25 196 PHE A O 1
ATOM 1556 N N . ILE A 1 197 ? -4.901 3.636 -10.463 1.00 98.12 197 ILE A N 1
ATOM 1557 C CA . ILE A 1 197 ? -3.550 3.485 -11.005 1.00 98.12 197 ILE A CA 1
ATOM 1558 C C . ILE A 1 197 ? -3.224 4.764 -11.778 1.00 98.12 197 ILE A C 1
ATOM 1560 O O . ILE A 1 197 ? -3.841 4.994 -12.823 1.00 98.12 197 ILE A O 1
ATOM 1564 N N . PRO A 1 198 ? -2.267 5.582 -11.306 1.00 97.38 198 PRO A N 1
ATOM 1565 C CA . PRO A 1 198 ? -1.801 6.742 -12.050 1.00 97.38 198 PRO A CA 1
ATOM 1566 C C . PRO A 1 198 ? -1.392 6.399 -13.486 1.00 97.38 198 PRO A C 1
ATOM 1568 O O . PRO A 1 198 ? -0.840 5.329 -13.768 1.00 97.38 198 PRO A O 1
ATOM 1571 N N . SER A 1 199 ? -1.636 7.333 -14.403 1.00 96.25 199 SER A N 1
ATOM 1572 C CA . SER A 1 199 ? -1.099 7.241 -15.762 1.00 96.25 199 SER A CA 1
ATOM 1573 C C . SER A 1 199 ? 0.381 7.614 -15.767 1.00 96.25 199 SER A C 1
ATOM 1575 O O . SER A 1 199 ? 0.807 8.504 -15.037 1.00 96.25 199 SER A O 1
ATOM 1577 N N . ILE A 1 200 ? 1.165 6.951 -16.615 1.00 96.31 200 ILE A N 1
ATOM 1578 C CA . ILE A 1 200 ? 2.564 7.324 -16.853 1.00 96.31 200 ILE A CA 1
ATOM 1579 C C . ILE A 1 200 ? 2.605 8.735 -17.447 1.00 96.31 200 ILE A C 1
ATOM 1581 O O . ILE A 1 200 ? 1.816 9.063 -18.334 1.00 96.31 200 ILE A O 1
ATOM 1585 N N . THR A 1 201 ? 3.555 9.549 -16.993 1.00 95.56 201 THR A N 1
ATOM 1586 C CA . THR A 1 201 ? 3.818 10.879 -17.551 1.00 95.56 201 THR A CA 1
ATOM 1587 C C . THR A 1 201 ? 5.208 10.932 -18.184 1.00 95.56 201 THR A C 1
ATOM 1589 O O . THR A 1 201 ? 6.010 10.010 -18.039 1.00 95.56 201 THR A O 1
ATOM 1592 N N . ALA A 1 202 ? 5.528 12.037 -18.862 1.00 96.12 202 ALA A N 1
ATOM 1593 C CA . ALA A 1 202 ? 6.874 12.271 -19.387 1.00 96.12 202 ALA A CA 1
ATOM 1594 C C . ALA A 1 202 ? 7.954 12.355 -18.287 1.00 96.12 202 ALA A C 1
ATOM 1596 O O . ALA A 1 202 ? 9.132 12.180 -18.585 1.00 96.12 202 ALA A O 1
ATOM 1597 N N . ALA A 1 203 ? 7.558 12.618 -17.035 1.00 95.00 203 ALA A N 1
ATOM 1598 C CA . ALA A 1 203 ? 8.455 12.687 -15.885 1.00 95.00 203 ALA A CA 1
ATOM 1599 C C . ALA A 1 203 ? 8.661 11.330 -15.191 1.00 95.00 203 ALA A C 1
ATOM 1601 O O . ALA A 1 203 ? 9.543 11.226 -14.340 1.00 95.00 203 ALA A O 1
ATOM 1602 N N . THR A 1 204 ? 7.869 10.305 -15.536 1.00 97.50 204 THR A N 1
ATOM 1603 C CA . THR A 1 204 ? 7.935 9.001 -14.872 1.00 97.50 204 THR A CA 1
ATOM 1604 C C . THR A 1 204 ? 9.250 8.285 -15.193 1.00 97.50 204 THR A C 1
ATOM 1606 O O . THR A 1 204 ? 9.579 8.013 -16.351 1.00 97.50 204 THR A O 1
ATOM 1609 N N . ASP A 1 205 ? 9.984 7.927 -14.147 1.00 95.56 205 ASP A N 1
ATOM 1610 C CA . ASP A 1 205 ? 11.283 7.283 -14.236 1.00 95.56 205 ASP A CA 1
ATOM 1611 C C . ASP A 1 205 ? 11.198 5.812 -14.658 1.00 95.56 205 ASP A C 1
ATOM 1613 O O . ASP A 1 205 ? 10.238 5.077 -14.411 1.00 95.56 205 ASP A O 1
ATOM 1617 N N . LYS A 1 206 ? 12.302 5.332 -15.232 1.00 96.25 206 LYS A N 1
ATOM 1618 C CA . LYS A 1 206 ? 12.483 3.919 -15.567 1.00 96.25 206 LYS A CA 1
ATOM 1619 C C . LYS A 1 206 ? 12.713 3.071 -14.317 1.00 96.25 206 LYS A C 1
ATOM 1621 O O . LYS A 1 206 ? 13.403 3.491 -13.387 1.00 96.25 206 LYS A O 1
ATOM 1626 N N . ARG A 1 207 ? 12.198 1.842 -14.318 1.00 95.62 207 ARG A N 1
ATOM 1627 C CA . ARG A 1 207 ? 12.506 0.753 -13.382 1.00 95.62 207 ARG A CA 1
ATOM 1628 C C . ARG A 1 207 ? 13.216 -0.364 -14.134 1.00 95.62 207 ARG A C 1
ATOM 1630 O O . ARG A 1 207 ? 12.775 -0.751 -15.214 1.00 95.62 207 ARG A O 1
ATOM 1637 N N . CYS A 1 208 ? 14.321 -0.848 -13.581 1.00 94.81 208 CYS A N 1
ATOM 1638 C CA . CYS A 1 208 ? 15.211 -1.782 -14.261 1.00 94.81 208 CYS A CA 1
ATOM 1639 C C . CYS A 1 208 ? 15.329 -3.102 -13.502 1.00 94.81 208 CYS A C 1
ATOM 1641 O O . CYS A 1 208 ? 15.277 -3.133 -12.271 1.00 94.81 208 CYS A O 1
ATOM 1643 N N . VAL A 1 209 ? 15.521 -4.175 -14.257 1.00 93.81 209 VAL A N 1
ATOM 1644 C CA . VAL A 1 209 ? 15.943 -5.493 -13.776 1.00 93.81 209 VAL A CA 1
ATOM 1645 C C . VAL A 1 209 ? 17.226 -5.891 -14.496 1.00 93.81 209 VAL A C 1
ATOM 1647 O O . VAL A 1 209 ? 17.466 -5.444 -15.620 1.00 93.81 209 VAL A O 1
ATOM 1650 N N . LYS A 1 210 ? 18.040 -6.744 -13.870 1.00 93.06 210 LYS A N 1
ATOM 1651 C CA . LYS A 1 210 ? 19.214 -7.336 -14.519 1.00 93.06 210 LYS A CA 1
ATOM 1652 C C . LYS A 1 210 ? 18.841 -8.665 -15.158 1.00 93.06 210 LYS A C 1
ATOM 1654 O O . LYS A 1 210 ? 18.399 -9.569 -14.460 1.00 93.06 210 LYS A O 1
ATOM 1659 N N . ILE A 1 211 ? 19.069 -8.790 -16.461 1.00 90.56 211 ILE A N 1
ATOM 1660 C CA . ILE A 1 211 ? 18.929 -10.042 -17.213 1.00 90.56 211 ILE A CA 1
ATOM 1661 C C . ILE A 1 211 ? 20.250 -10.291 -17.928 1.00 90.56 211 ILE A C 1
ATOM 1663 O O . ILE A 1 211 ? 20.729 -9.421 -18.655 1.00 90.56 211 ILE A O 1
ATOM 1667 N N . ASP A 1 212 ? 20.873 -11.439 -17.662 1.00 90.75 212 ASP A N 1
ATOM 1668 C CA . ASP A 1 212 ? 22.182 -11.813 -18.217 1.00 90.75 212 ASP A CA 1
ATOM 1669 C C . ASP A 1 212 ? 23.247 -10.713 -18.047 1.00 90.75 212 ASP A C 1
ATOM 1671 O O . ASP A 1 212 ? 24.028 -10.398 -18.946 1.00 90.75 212 ASP A O 1
ATOM 1675 N N . GLY A 1 213 ? 23.234 -10.062 -16.878 1.00 90.38 213 GLY A N 1
ATOM 1676 C CA . GLY A 1 213 ? 24.157 -8.980 -16.530 1.00 90.38 213 GLY A CA 1
ATOM 1677 C C . GLY A 1 213 ? 23.871 -7.627 -17.194 1.00 90.38 213 GLY A C 1
ATOM 1678 O O . GLY A 1 213 ? 24.602 -6.673 -16.926 1.00 90.38 213 GLY A O 1
ATOM 1679 N N . LYS A 1 214 ? 22.818 -7.509 -18.012 1.00 93.19 214 LYS A N 1
ATOM 1680 C CA . LYS A 1 214 ? 22.406 -6.265 -18.679 1.00 93.19 214 LYS A CA 1
ATOM 1681 C C . LYS A 1 214 ? 21.122 -5.708 -18.075 1.00 93.19 214 LYS A C 1
ATOM 1683 O O . LYS A 1 214 ? 20.224 -6.459 -17.699 1.00 93.19 214 LYS A O 1
ATOM 1688 N N . ASP A 1 215 ? 21.019 -4.384 -18.024 1.00 95.00 215 ASP A N 1
ATOM 1689 C CA . ASP A 1 215 ? 19.815 -3.720 -17.534 1.00 95.00 215 ASP A CA 1
ATOM 1690 C C . ASP A 1 215 ? 18.713 -3.747 -18.600 1.00 95.00 215 ASP A C 1
ATOM 1692 O O . ASP A 1 215 ? 18.879 -3.237 -19.711 1.00 95.00 215 ASP A O 1
ATOM 1696 N N . ARG A 1 216 ? 17.553 -4.302 -18.239 1.00 95.44 216 ARG A N 1
ATOM 1697 C CA . ARG A 1 216 ? 16.301 -4.135 -18.979 1.00 95.44 216 ARG A CA 1
ATOM 1698 C C . ARG A 1 216 ? 15.393 -3.210 -18.186 1.00 95.44 216 ARG A C 1
ATOM 1700 O O . ARG A 1 216 ? 14.941 -3.558 -17.098 1.00 95.44 216 ARG A O 1
ATOM 1707 N N . CYS A 1 217 ? 15.106 -2.043 -18.750 1.00 96.31 217 CYS A N 1
ATOM 1708 C CA . CYS A 1 217 ? 14.348 -0.994 -18.080 1.00 96.31 217 CYS A CA 1
ATOM 1709 C C . CYS A 1 217 ? 12.995 -0.741 -18.752 1.00 96.31 217 CYS A C 1
ATOM 1711 O O . CYS A 1 217 ? 12.925 -0.631 -19.975 1.00 96.31 217 CYS A O 1
ATOM 1713 N N . LYS A 1 218 ? 11.940 -0.580 -17.950 1.00 96.62 218 LYS A N 1
ATOM 1714 C CA . LYS A 1 218 ? 10.592 -0.173 -18.377 1.00 96.62 218 LYS A CA 1
ATOM 1715 C C . LYS A 1 218 ? 10.178 1.099 -17.642 1.00 96.62 218 LYS A C 1
ATOM 1717 O O . LYS A 1 218 ? 10.611 1.319 -16.515 1.00 96.62 218 LYS A O 1
ATOM 1722 N N . VAL A 1 219 ? 9.361 1.943 -18.265 1.00 97.25 219 VAL A N 1
ATOM 1723 C CA . VAL A 1 219 ? 8.738 3.083 -17.574 1.00 97.25 219 VAL A CA 1
ATOM 1724 C C . VAL A 1 219 ? 7.479 2.567 -16.892 1.00 97.25 219 VAL A C 1
ATOM 1726 O O . VAL A 1 219 ? 6.595 2.041 -17.564 1.00 97.25 219 VAL A O 1
ATOM 1729 N N . ALA A 1 220 ? 7.421 2.673 -15.569 1.00 96.81 220 ALA A N 1
ATOM 1730 C CA . ALA A 1 220 ? 6.308 2.165 -14.782 1.00 96.81 220 ALA A CA 1
ATOM 1731 C C . ALA A 1 220 ? 6.096 3.043 -13.552 1.00 96.81 220 ALA A C 1
ATOM 1733 O O . ALA A 1 220 ? 7.058 3.418 -12.880 1.00 96.81 220 ALA A O 1
ATOM 1734 N N . ILE A 1 221 ? 4.829 3.322 -13.251 1.00 97.50 221 ILE A N 1
ATOM 1735 C CA . ILE A 1 221 ? 4.436 3.984 -12.007 1.00 97.50 221 ILE A CA 1
ATOM 1736 C C . ILE A 1 221 ? 4.824 3.104 -10.811 1.00 97.50 221 ILE A C 1
ATOM 1738 O O . ILE A 1 221 ? 4.910 1.876 -10.912 1.00 97.50 221 ILE A O 1
ATOM 1742 N N . GLN A 1 222 ? 5.083 3.736 -9.679 1.00 97.38 222 GLN A N 1
ATOM 1743 C CA . GLN A 1 222 ? 5.434 3.139 -8.399 1.00 97.38 222 GLN A CA 1
ATOM 1744 C C . GLN A 1 222 ? 4.754 3.943 -7.288 1.00 97.38 222 GLN A C 1
ATOM 1746 O O . GLN A 1 222 ? 5.421 4.683 -6.558 1.00 97.38 222 GLN A O 1
ATOM 1751 N N . THR A 1 223 ? 3.427 3.820 -7.175 1.00 98.00 223 THR A N 1
ATOM 1752 C CA . THR A 1 223 ? 2.691 4.421 -6.057 1.00 98.00 223 THR A CA 1
ATOM 1753 C C . THR A 1 223 ? 3.264 3.867 -4.762 1.00 98.00 223 THR A C 1
ATOM 1755 O O . THR A 1 223 ? 3.206 2.664 -4.523 1.00 98.00 223 THR A O 1
ATOM 1758 N N . ASN A 1 224 ? 3.893 4.741 -3.983 1.00 94.50 224 ASN A N 1
ATOM 1759 C CA . ASN A 1 224 ? 4.733 4.357 -2.862 1.00 94.50 224 ASN A CA 1
ATOM 1760 C C . ASN A 1 224 ? 4.019 4.561 -1.539 1.00 94.50 224 ASN A C 1
ATOM 1762 O O . ASN A 1 224 ? 3.974 3.659 -0.719 1.00 94.50 224 ASN A O 1
ATOM 1766 N N . ASN A 1 225 ? 3.446 5.744 -1.351 1.00 93.75 225 ASN A N 1
ATOM 1767 C CA . ASN A 1 225 ? 2.771 6.111 -0.118 1.00 93.75 225 ASN A CA 1
ATOM 1768 C C . ASN A 1 225 ? 1.313 6.439 -0.397 1.00 93.75 225 ASN A C 1
ATOM 1770 O O . ASN A 1 225 ? 0.974 6.914 -1.486 1.00 93.75 225 ASN A O 1
ATOM 1774 N N . VAL A 1 226 ? 0.480 6.187 0.603 1.00 95.75 226 VAL A N 1
ATOM 1775 C CA . VAL A 1 226 ? -0.917 6.596 0.641 1.00 95.75 226 VAL A CA 1
ATOM 1776 C C . VAL A 1 226 ? -1.228 7.157 2.021 1.00 95.75 226 VAL A C 1
ATOM 1778 O O . VAL A 1 226 ? -0.777 6.606 3.015 1.00 95.75 226 VAL A O 1
ATOM 1781 N N . GLU A 1 227 ? -1.990 8.242 2.077 1.00 94.81 227 GLU A N 1
ATOM 1782 C CA . GLU A 1 227 ? -2.533 8.792 3.317 1.00 94.81 227 GLU A CA 1
ATOM 1783 C C . GLU A 1 227 ? -3.947 9.336 3.085 1.00 94.81 227 GLU A C 1
ATOM 1785 O O . GLU A 1 227 ? -4.360 9.561 1.947 1.00 94.81 227 GLU A O 1
ATOM 1790 N N . THR A 1 228 ? -4.709 9.536 4.155 1.00 90.69 228 THR A N 1
ATOM 1791 C CA . THR A 1 228 ? -6.068 10.073 4.130 1.00 90.69 228 THR A CA 1
ATOM 1792 C C . THR A 1 228 ? -6.256 11.194 5.143 1.00 90.69 228 THR A C 1
ATOM 1794 O O . THR A 1 228 ? -5.553 11.264 6.150 1.00 90.69 228 THR A O 1
ATOM 1797 N N . ASP A 1 229 ? -7.236 12.061 4.899 1.00 84.69 229 ASP A N 1
ATOM 1798 C CA . ASP A 1 229 ? -7.623 13.114 5.837 1.00 84.69 229 ASP A CA 1
ATOM 1799 C C . ASP A 1 229 ? -9.086 13.005 6.289 1.00 84.69 229 ASP A C 1
ATOM 1801 O O . ASP A 1 229 ? -9.872 12.213 5.769 1.00 84.69 229 ASP A O 1
ATOM 1805 N N . GLU A 1 230 ? -9.474 13.838 7.256 1.00 87.44 230 GLU A N 1
ATOM 1806 C CA . GLU A 1 230 ? -10.835 13.871 7.807 1.00 87.44 230 GLU A CA 1
ATOM 1807 C C . GLU A 1 230 ? -11.908 14.317 6.802 1.00 87.44 230 GLU A C 1
ATOM 1809 O O . GLU A 1 230 ? -13.092 14.053 7.011 1.00 87.44 230 GLU A O 1
ATOM 1814 N N . ARG A 1 231 ? -11.515 14.972 5.700 1.00 90.75 231 ARG A N 1
ATOM 1815 C CA . ARG A 1 231 ? -12.430 15.389 4.624 1.00 90.75 231 ARG A CA 1
ATOM 1816 C C . ARG A 1 231 ? -12.777 14.224 3.695 1.00 90.75 231 ARG A C 1
ATOM 1818 O O . ARG A 1 231 ? -13.677 14.358 2.870 1.00 90.75 231 ARG A O 1
ATOM 1825 N N . GLY A 1 232 ? -12.087 13.092 3.834 1.00 91.31 232 GLY A N 1
ATOM 1826 C CA . GLY A 1 232 ? -12.254 11.912 2.997 1.00 91.31 232 GLY A CA 1
ATOM 1827 C C . GLY A 1 232 ? -11.372 11.920 1.749 1.00 91.31 232 GLY A C 1
ATOM 1828 O O . GLY A 1 232 ? -11.560 11.058 0.887 1.00 91.31 232 GLY A O 1
ATOM 1829 N N . TYR A 1 233 ? -10.411 12.840 1.635 1.00 95.38 233 TYR A N 1
ATOM 1830 C CA . TYR A 1 233 ? -9.447 12.800 0.540 1.00 95.38 233 TYR A CA 1
ATOM 1831 C C . TYR A 1 233 ? -8.384 11.735 0.786 1.00 95.38 233 TYR A C 1
ATOM 1833 O O . TYR A 1 233 ? -7.997 11.462 1.922 1.00 95.38 233 TYR A O 1
ATOM 1841 N N . ILE A 1 234 ? -7.916 11.141 -0.308 1.00 97.38 234 ILE A N 1
ATOM 1842 C CA . ILE A 1 234 ? -6.864 10.129 -0.328 1.00 97.38 234 ILE A CA 1
ATOM 1843 C C . ILE A 1 234 ? -5.698 10.694 -1.136 1.00 97.38 234 ILE A C 1
ATOM 1845 O O . ILE A 1 234 ? -5.842 11.025 -2.311 1.00 97.38 234 ILE A O 1
ATOM 1849 N N . TYR A 1 235 ? -4.538 10.797 -0.509 1.00 96.19 235 TYR A N 1
ATOM 1850 C CA . TYR A 1 235 ? -3.313 11.338 -1.076 1.00 96.19 235 TYR A CA 1
ATOM 1851 C C . TYR A 1 235 ? -2.392 10.184 -1.415 1.00 96.19 235 TYR A C 1
ATOM 1853 O O . TYR A 1 235 ? -2.035 9.410 -0.534 1.00 96.19 235 TYR A O 1
ATOM 1861 N N . ILE A 1 236 ? -1.984 10.068 -2.673 1.00 97.56 236 ILE A N 1
ATOM 1862 C CA . ILE A 1 236 ? -1.004 9.062 -3.084 1.00 97.56 236 ILE A CA 1
ATOM 1863 C C . ILE A 1 236 ? 0.199 9.727 -3.725 1.00 97.56 236 ILE A C 1
ATOM 1865 O O . ILE A 1 236 ? 0.054 10.690 -4.482 1.00 97.56 236 ILE A O 1
ATOM 1869 N N . VAL A 1 237 ? 1.389 9.197 -3.448 1.00 95.44 237 VAL A N 1
ATOM 1870 C CA . VAL A 1 237 ? 2.630 9.721 -4.025 1.00 95.44 237 VAL A CA 1
ATOM 1871 C C . VAL A 1 237 ? 3.446 8.619 -4.666 1.00 95.44 237 VAL A C 1
ATOM 1873 O O . VAL A 1 237 ? 3.588 7.518 -4.132 1.00 95.44 237 VAL A O 1
ATOM 1876 N N . ASP A 1 238 ? 3.980 8.930 -5.839 1.00 95.94 238 ASP A N 1
ATOM 1877 C CA . ASP A 1 238 ? 4.709 8.005 -6.685 1.00 95.94 238 ASP A CA 1
ATOM 1878 C C . ASP A 1 238 ? 6.229 8.202 -6.584 1.00 95.94 238 ASP A C 1
ATOM 1880 O O . ASP A 1 238 ? 6.749 9.291 -6.826 1.00 95.94 238 ASP A O 1
ATOM 1884 N N . ARG A 1 239 ? 6.971 7.130 -6.278 1.00 94.00 239 ARG A N 1
ATOM 1885 C CA . ARG A 1 239 ? 8.445 7.175 -6.166 1.00 94.00 239 ARG A CA 1
ATOM 1886 C C . ARG A 1 239 ? 9.187 7.028 -7.494 1.00 94.00 239 ARG A C 1
ATOM 1888 O O . ARG A 1 239 ? 10.419 6.996 -7.510 1.00 94.00 239 ARG A O 1
ATOM 1895 N N . ALA A 1 240 ? 8.464 6.840 -8.591 1.00 95.19 240 ALA A N 1
ATOM 1896 C CA . ALA A 1 240 ? 9.002 6.908 -9.940 1.00 95.19 240 ALA A CA 1
ATOM 1897 C C . ALA A 1 240 ? 8.708 8.281 -10.558 1.00 95.19 240 ALA A C 1
ATOM 1899 O O . ALA A 1 240 ? 8.629 8.385 -11.772 1.00 95.19 240 ALA A O 1
ATOM 1900 N N . ASN A 1 241 ? 8.555 9.329 -9.738 1.00 93.81 241 ASN A N 1
ATOM 1901 C CA . ASN A 1 241 ? 8.413 10.712 -10.191 1.00 93.81 241 ASN A CA 1
ATOM 1902 C C . ASN A 1 241 ? 7.144 10.972 -11.034 1.00 93.81 241 ASN A C 1
ATOM 1904 O O . ASN A 1 241 ? 7.087 11.903 -11.832 1.00 93.81 241 ASN A O 1
ATOM 1908 N N . THR A 1 242 ? 6.094 10.162 -10.841 1.00 94.25 242 THR A N 1
ATOM 1909 C CA . THR A 1 242 ? 4.771 10.391 -11.463 1.00 94.25 242 THR A CA 1
ATOM 1910 C C . THR A 1 242 ? 3.959 11.469 -10.722 1.00 94.25 242 THR A C 1
ATOM 1912 O O . THR A 1 242 ? 2.931 11.918 -11.219 1.00 94.25 242 THR A O 1
ATOM 1915 N N . GLY A 1 243 ? 4.434 11.921 -9.557 1.00 92.38 243 GLY A N 1
ATOM 1916 C CA . GLY A 1 243 ? 3.852 13.022 -8.787 1.00 92.38 243 GLY A CA 1
ATOM 1917 C C . GLY A 1 243 ? 2.892 12.586 -7.678 1.00 92.38 243 GLY A C 1
ATOM 1918 O O . GLY A 1 243 ? 2.836 11.414 -7.293 1.00 92.38 243 GLY A O 1
ATOM 1919 N N . LEU A 1 244 ? 2.153 13.567 -7.154 1.00 95.25 244 LEU A N 1
ATOM 1920 C CA . LEU A 1 244 ? 1.137 13.414 -6.112 1.00 95.25 244 LEU A CA 1
ATOM 1921 C C . LEU A 1 244 ? -0.260 13.483 -6.732 1.00 95.25 244 LEU A C 1
ATOM 1923 O O . LEU A 1 244 ? -0.522 14.336 -7.578 1.00 95.25 244 LEU A O 1
ATOM 1927 N N . HIS A 1 245 ? -1.160 12.608 -6.286 1.00 96.94 245 HIS A N 1
ATOM 1928 C CA . HIS A 1 245 ? -2.562 12.611 -6.700 1.00 96.94 245 HIS A CA 1
ATOM 1929 C C . HIS A 1 245 ? -3.458 12.709 -5.469 1.00 96.94 245 HIS A C 1
ATOM 1931 O O . HIS A 1 245 ? -3.207 12.043 -4.464 1.00 96.94 245 HIS A O 1
ATOM 1937 N N . ILE A 1 246 ? -4.503 13.527 -5.572 1.00 97.50 246 ILE A N 1
ATOM 1938 C CA . ILE A 1 246 ? -5.556 13.657 -4.565 1.00 97.50 246 ILE A CA 1
ATOM 1939 C C . ILE A 1 246 ? -6.800 13.001 -5.149 1.00 97.50 246 ILE A C 1
ATOM 1941 O O . ILE A 1 246 ? -7.242 13.362 -6.239 1.00 97.50 246 ILE A O 1
ATOM 1945 N N . LEU A 1 247 ? -7.319 12.007 -4.446 1.00 97.94 247 LEU A N 1
ATOM 1946 C CA . LEU A 1 247 ? -8.414 11.159 -4.886 1.00 97.94 247 LEU A CA 1
ATOM 1947 C C . LEU A 1 247 ? -9.576 11.272 -3.903 1.00 97.94 247 LEU A C 1
ATOM 1949 O O . LEU A 1 247 ? -9.395 11.589 -2.728 1.00 97.94 247 LEU A O 1
ATOM 1953 N N . GLU A 1 248 ? -10.765 10.937 -4.380 1.00 96.62 248 GLU A N 1
ATOM 1954 C CA . GLU A 1 248 ? -11.947 10.727 -3.553 1.00 96.62 248 GLU A CA 1
ATOM 1955 C C . GLU A 1 248 ? -12.610 9.401 -3.933 1.00 96.62 248 GLU A C 1
ATOM 1957 O O . GLU A 1 248 ? -12.552 8.962 -5.087 1.00 96.62 248 GLU A O 1
ATOM 1962 N N . LEU A 1 249 ? -13.247 8.743 -2.962 1.00 96.44 249 LEU A N 1
ATOM 1963 C CA . LEU A 1 249 ? -14.062 7.572 -3.260 1.00 96.44 249 LEU A CA 1
ATOM 1964 C C . LEU A 1 249 ? -15.311 7.981 -4.043 1.00 96.44 249 LEU A C 1
ATOM 1966 O O . LEU A 1 249 ? -15.969 8.979 -3.738 1.00 96.44 249 LEU A O 1
ATOM 1970 N N . THR A 1 250 ? -15.689 7.136 -5.000 1.00 95.06 250 THR A N 1
ATOM 1971 C CA . THR A 1 250 ? -16.904 7.286 -5.808 1.00 95.06 250 THR A CA 1
ATOM 1972 C C . THR A 1 250 ? -17.729 5.996 -5.804 1.00 95.06 250 THR A C 1
ATOM 1974 O O . THR A 1 250 ? -17.249 4.928 -5.416 1.00 95.06 250 THR A O 1
ATOM 1977 N N . GLY A 1 251 ? -18.999 6.095 -6.209 1.00 93.25 251 GLY A N 1
ATOM 1978 C CA . GLY A 1 251 ? -19.882 4.943 -6.407 1.00 93.25 251 GLY A CA 1
ATOM 1979 C C . GLY A 1 251 ? -20.005 4.025 -5.185 1.00 93.25 251 GLY A C 1
ATOM 1980 O O . GLY A 1 251 ? -20.189 4.484 -4.058 1.00 93.25 251 GLY A O 1
ATOM 1981 N N . ALA A 1 252 ? -19.903 2.712 -5.414 1.00 88.94 252 ALA A N 1
ATOM 1982 C CA . ALA A 1 252 ? -20.064 1.700 -4.370 1.00 88.94 252 ALA A CA 1
ATOM 1983 C C . ALA A 1 252 ? -19.014 1.818 -3.251 1.00 88.94 252 ALA A C 1
ATOM 1985 O O . ALA A 1 252 ? -19.362 1.669 -2.083 1.00 88.94 252 ALA A O 1
ATOM 1986 N N . ALA A 1 253 ? -17.762 2.156 -3.581 1.00 92.25 253 ALA A N 1
ATOM 1987 C CA . ALA A 1 253 ? -16.708 2.359 -2.586 1.00 92.25 253 ALA A CA 1
ATOM 1988 C C . ALA A 1 253 ? -17.056 3.498 -1.617 1.00 92.25 253 ALA A C 1
ATOM 1990 O O . ALA A 1 253 ? -16.882 3.375 -0.406 1.00 92.25 253 ALA A O 1
ATOM 1991 N N . ARG A 1 254 ? -17.606 4.596 -2.150 1.00 93.56 254 ARG A N 1
ATOM 1992 C CA . ARG A 1 254 ? -18.053 5.742 -1.348 1.00 93.56 254 ARG A CA 1
ATOM 1993 C C . ARG A 1 254 ? -19.189 5.361 -0.399 1.00 93.56 254 ARG A C 1
ATOM 1995 O O . ARG A 1 254 ? -19.151 5.722 0.775 1.00 93.56 254 ARG A O 1
ATOM 2002 N N . ALA A 1 255 ? -20.153 4.581 -0.889 1.00 90.81 255 ALA A N 1
ATOM 2003 C CA . ALA A 1 255 ? -21.261 4.080 -0.079 1.00 90.81 255 ALA A CA 1
ATOM 2004 C C . ALA A 1 255 ? -20.780 3.149 1.051 1.00 90.81 255 ALA A C 1
ATOM 2006 O O . ALA A 1 255 ? -21.253 3.261 2.180 1.00 90.81 255 ALA A O 1
ATOM 2007 N N . VAL A 1 256 ? -19.802 2.277 0.777 1.00 88.81 256 VAL A N 1
ATOM 2008 C CA . VAL A 1 256 ? -19.176 1.400 1.784 1.00 88.81 256 VAL A CA 1
ATOM 2009 C C . VAL A 1 256 ? -18.512 2.205 2.905 1.00 88.81 256 VAL A C 1
ATOM 2011 O O . VAL A 1 256 ? -18.669 1.863 4.077 1.00 88.81 256 VAL A O 1
ATOM 2014 N N . ALA A 1 257 ? -17.843 3.313 2.571 1.00 88.44 257 ALA A N 1
ATOM 2015 C CA . ALA A 1 257 ? -17.243 4.212 3.557 1.00 88.44 257 ALA A CA 1
ATOM 2016 C C . ALA A 1 257 ? -18.276 4.978 4.415 1.00 88.44 257 ALA A C 1
ATOM 2018 O O . ALA A 1 257 ? -17.906 5.580 5.430 1.00 88.44 257 ALA A O 1
ATOM 2019 N N . GLY A 1 258 ? -19.564 4.943 4.050 1.00 86.25 258 GLY A N 1
ATOM 2020 C CA . GLY A 1 258 ? -20.633 5.687 4.720 1.00 86.25 258 GLY A CA 1
ATOM 2021 C C . GLY A 1 258 ? -20.574 7.192 4.453 1.00 86.25 258 GLY A C 1
ATOM 2022 O O . GLY A 1 258 ? -20.993 7.978 5.300 1.00 86.25 258 GLY A O 1
ATOM 2023 N N . LEU A 1 259 ? -20.005 7.589 3.313 1.00 83.00 259 LEU A N 1
ATOM 2024 C CA . LEU A 1 259 ? -19.925 8.981 2.880 1.00 83.00 259 LEU A CA 1
ATOM 2025 C C . LEU A 1 259 ? -21.196 9.385 2.109 1.00 83.00 259 LEU A C 1
ATOM 2027 O O . LEU A 1 259 ? -21.704 8.561 1.342 1.00 83.00 259 LEU A O 1
ATOM 2031 N N . PRO A 1 260 ? -21.701 10.623 2.299 1.00 67.12 260 PRO A N 1
ATOM 2032 C CA . PRO A 1 260 ? -22.856 11.143 1.567 1.00 67.12 260 PRO A CA 1
ATOM 2033 C C . PRO A 1 260 ? -22.577 11.321 0.071 1.00 67.12 260 PRO A C 1
ATOM 2035 O O . PRO A 1 260 ? -21.399 11.557 -0.310 1.00 67.12 260 PRO A O 1
#

pLDDT: mean 83.31, std 13.89, range [41.78, 98.56]

Organism: NCBI:txid410659

Sequence (260 aa):
MQLAVELADLLHLDLLGLFLEDTSLRDLASIPFSREFRSLGGGWHTIDLDQLSHDFELAARGIERKFVSAAKRLLTGYQFEVARGPMAKTFTTLSRIDDIVMIVDEEILNECAEPRQMVWFADVTVENRPMVISSYTAKEASGSFCDRGGRFGSHSSNESMAPVYYKKMAFISFFNAGVRALDIRDPYHPTEVGYFIPSITAATDKRCVKIDGKDRCKVAIQTNNVETDERGYIYIVDRANTGLHILELTGAARAVAGLP